Protein AF-M0AQA2-F1 (afdb_monomer_lite)

pLDDT: mean 83.91, std 12.78, range [37.59, 98.5]

Secondary structure (DSSP, 8-state):
-EEEES-GGGTS-TTTS-HHHHHHHHHHHHHHHHHHHHHS-S---SEEEEESS--HHHHHHHHHTT--SSB-----HHHHHHHH--TTEEEEEEEEEETTEEEEEEEEEEETTTEEEEEEEES-SS--TTHHHHHHHHHHHTTT-SEEEE-TTTS-HHHHHHTT-EETTSTTGGGTPPPPPP----SS-TTS--SS-HHHHH-GGGB---------

Structure (mmCIF, N/CA/C/O backbone):
data_AF-M0AQA2-F1
#
_entry.id   AF-M0AQA2-F1
#
loop_
_atom_site.group_PDB
_atom_site.id
_atom_site.type_symbol
_atom_site.label_atom_id
_atom_site.label_alt_id
_atom_site.label_comp_id
_atom_site.label_asym_id
_atom_site.label_entity_id
_atom_site.label_seq_id
_atom_site.pdbx_PDB_ins_code
_atom_site.Cartn_x
_atom_site.Cartn_y
_atom_site.Cartn_z
_atom_site.occupancy
_atom_site.B_iso_or_equiv
_atom_site.auth_seq_id
_atom_site.auth_comp_id
_atom_site.auth_asym_id
_atom_site.auth_atom_id
_a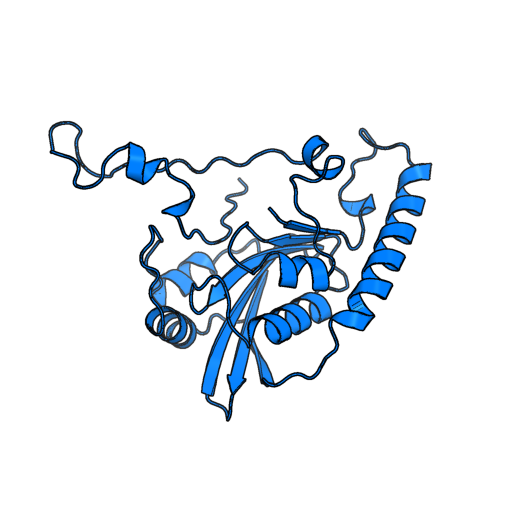tom_site.pdbx_PDB_model_num
ATOM 1 N N . MET A 1 1 ? -0.729 11.934 -2.660 1.00 86.69 1 MET A N 1
ATOM 2 C CA . MET A 1 1 ? -0.921 10.941 -1.587 1.00 86.69 1 MET A CA 1
ATOM 3 C C . MET A 1 1 ? -2.403 10.842 -1.290 1.00 86.69 1 MET A C 1
ATOM 5 O O . MET A 1 1 ? -3.113 11.821 -1.505 1.00 86.69 1 MET A O 1
ATOM 9 N N . TYR A 1 2 ? -2.850 9.714 -0.752 1.00 91.19 2 TYR A N 1
ATOM 10 C CA . TYR A 1 2 ? -4.188 9.558 -0.187 1.00 91.19 2 TYR A CA 1
ATOM 11 C C . TYR A 1 2 ? -4.088 9.159 1.286 1.00 91.19 2 TYR A C 1
ATOM 13 O O . TYR A 1 2 ? -3.182 8.419 1.671 1.00 91.19 2 TYR A O 1
ATOM 21 N N . TYR A 1 3 ? -5.036 9.635 2.092 1.00 90.88 3 TYR A N 1
ATOM 22 C CA . TYR A 1 3 ? -5.080 9.404 3.533 1.00 90.88 3 TYR A CA 1
ATOM 23 C C . TYR A 1 3 ? -6.458 8.922 3.969 1.00 90.88 3 TYR A C 1
ATOM 25 O O . TYR A 1 3 ? -7.466 9.564 3.678 1.00 90.88 3 TYR A O 1
ATOM 33 N N . ARG A 1 4 ? -6.508 7.837 4.736 1.00 92.44 4 ARG A N 1
ATOM 34 C CA . ARG A 1 4 ? -7.689 7.423 5.494 1.00 92.44 4 ARG A CA 1
ATOM 35 C C . ARG A 1 4 ? -7.493 7.828 6.949 1.00 92.44 4 ARG A C 1
ATOM 37 O O . ARG A 1 4 ? -6.770 7.170 7.695 1.00 92.44 4 ARG A O 1
ATOM 44 N N . LEU A 1 5 ? -8.123 8.932 7.342 1.00 89.12 5 LEU A N 1
ATOM 45 C CA . LEU A 1 5 ? -8.029 9.477 8.698 1.00 89.12 5 LEU A CA 1
ATOM 46 C C . LEU A 1 5 ? -9.019 8.766 9.617 1.00 89.12 5 LEU A C 1
ATOM 48 O O . LEU A 1 5 ? -10.223 9.005 9.551 1.00 89.12 5 LEU A O 1
ATOM 52 N N . GLN A 1 6 ? -8.512 7.902 10.486 1.00 87.38 6 GLN A N 1
ATOM 53 C CA . GLN A 1 6 ? -9.333 7.152 11.436 1.00 87.38 6 GLN A CA 1
ATOM 54 C C . GLN A 1 6 ? -9.446 7.882 12.777 1.00 87.38 6 GLN A C 1
ATOM 56 O O . GLN A 1 6 ? -10.497 7.839 13.423 1.00 87.38 6 GLN A O 1
ATOM 61 N N . ARG A 1 7 ? -8.380 8.587 13.179 1.00 83.12 7 ARG A N 1
ATOM 62 C CA . ARG A 1 7 ? -8.313 9.407 14.396 1.00 83.12 7 ARG A CA 1
ATOM 63 C C . ARG A 1 7 ? -7.576 10.719 14.100 1.00 83.12 7 ARG A C 1
ATOM 65 O O . ARG A 1 7 ? -6.401 10.850 14.425 1.00 83.12 7 ARG A O 1
ATOM 72 N N . PRO A 1 8 ? -8.251 11.705 13.479 1.00 75.75 8 PRO A N 1
ATOM 73 C CA . PRO A 1 8 ? -7.614 12.956 13.057 1.00 75.75 8 PRO A CA 1
ATOM 74 C C . PRO A 1 8 ? -6.877 13.698 14.183 1.00 75.75 8 PRO A C 1
ATOM 76 O O . PRO A 1 8 ? -5.841 14.305 13.937 1.00 75.75 8 PRO A O 1
ATOM 79 N N . HIS A 1 9 ? -7.381 13.617 15.418 1.00 72.56 9 HIS A N 1
ATOM 80 C CA . HIS A 1 9 ? -6.782 14.250 16.598 1.00 72.56 9 HIS A CA 1
ATOM 81 C C . HIS A 1 9 ? -5.401 13.687 16.976 1.00 72.56 9 HIS A C 1
ATOM 83 O O . HIS A 1 9 ? -4.625 14.380 17.614 1.00 72.56 9 HIS A O 1
ATOM 89 N N . GLU A 1 10 ? -5.064 12.454 16.577 1.00 72.94 10 GLU A N 1
ATOM 90 C CA . GLU A 1 10 ? -3.727 11.889 16.816 1.00 72.94 10 GLU A CA 1
ATOM 91 C C . GLU A 1 10 ? -2.678 12.431 15.824 1.00 72.94 10 GLU A C 1
ATOM 93 O O . GLU A 1 10 ? -1.484 12.249 16.040 1.00 72.94 10 GLU A O 1
ATOM 98 N N . MET A 1 11 ? -3.108 13.095 14.741 1.00 65.31 11 MET A N 1
ATOM 99 C CA . MET A 1 11 ? -2.225 13.666 13.712 1.00 65.31 11 MET A CA 1
ATOM 100 C C . MET A 1 11 ? -2.177 15.193 13.706 1.00 65.31 11 MET A C 1
ATOM 102 O O . MET A 1 11 ? -1.185 15.783 13.281 1.00 65.31 11 MET A O 1
ATOM 106 N N . LEU A 1 12 ? -3.271 15.843 14.097 1.00 63.53 12 LEU A N 1
ATOM 107 C CA . LEU A 1 12 ? -3.365 17.295 14.141 1.00 63.53 12 LEU A CA 1
ATOM 108 C C . LEU A 1 12 ? -2.761 17.757 15.464 1.00 63.53 12 LEU A C 1
ATOM 110 O O . LEU A 1 12 ? -3.386 17.628 16.509 1.00 63.53 12 LEU A O 1
ATOM 114 N N . THR A 1 13 ? -1.531 18.268 15.431 1.00 54.03 13 THR A N 1
ATOM 115 C CA . THR A 1 13 ? -0.941 18.899 16.611 1.00 54.03 13 THR A CA 1
ATOM 116 C C . THR A 1 13 ? -1.752 20.140 16.996 1.00 54.03 13 THR A C 1
ATOM 118 O O . THR A 1 13 ? -2.180 20.925 16.142 1.00 54.03 13 THR A O 1
ATOM 121 N N . THR A 1 14 ? -1.945 20.324 18.302 1.00 48.75 14 THR A N 1
ATOM 122 C CA . THR A 1 14 ? -2.739 21.386 18.950 1.00 48.75 14 THR A CA 1
ATOM 123 C C . THR A 1 14 ? -2.345 22.813 18.550 1.00 48.75 14 THR A C 1
ATOM 125 O O . THR A 1 14 ? -3.126 23.743 18.732 1.00 48.75 14 THR A O 1
ATOM 128 N N . GLU A 1 15 ? -1.164 23.012 17.959 1.00 51.94 15 GLU A N 1
ATOM 129 C CA . GLU A 1 15 ? -0.718 24.312 17.443 1.00 51.94 15 GLU A CA 1
ATOM 130 C C . GLU A 1 15 ? -1.463 24.764 16.175 1.00 51.94 15 GLU A C 1
ATOM 132 O O . GLU A 1 15 ? -1.470 25.953 15.859 1.00 51.94 15 GLU A O 1
ATOM 137 N N . ARG A 1 16 ? -2.092 23.842 15.431 1.00 53.75 16 ARG A N 1
ATOM 138 C CA . ARG A 1 16 ? -2.731 24.146 14.135 1.00 53.75 16 ARG A CA 1
ATOM 139 C C . ARG A 1 16 ? -4.256 24.079 14.152 1.00 53.75 16 ARG A C 1
ATOM 141 O O . ARG A 1 16 ? -4.882 24.584 13.221 1.00 53.75 16 ARG A O 1
ATOM 148 N N . VAL A 1 17 ? -4.864 23.484 15.181 1.00 55.28 17 VAL A N 1
ATOM 149 C CA . VAL A 1 17 ? -6.323 23.335 15.294 1.00 55.28 17 VAL A CA 1
ATOM 150 C C . VAL A 1 17 ? -6.762 23.549 16.752 1.00 55.28 17 VAL A C 1
ATOM 152 O O . VAL A 1 17 ? -6.240 22.883 17.637 1.00 55.28 17 VAL A O 1
ATOM 155 N N . PRO A 1 18 ? -7.727 24.446 17.037 1.00 55.84 18 PRO A N 1
ATOM 156 C CA . PRO A 1 18 ? -8.281 24.608 18.381 1.00 55.84 18 PRO A CA 1
ATOM 157 C C . PRO A 1 18 ? -8.907 23.305 18.911 1.00 55.84 18 PRO A C 1
ATOM 159 O O . PRO A 1 18 ? -9.757 22.722 18.239 1.00 55.84 18 PRO A O 1
ATOM 162 N N . ALA A 1 19 ? -8.584 22.907 20.146 1.00 57.62 19 ALA A N 1
ATOM 163 C CA . ALA A 1 19 ? -9.056 21.677 20.806 1.00 57.62 19 ALA A CA 1
ATOM 164 C C . ALA A 1 19 ? -10.558 21.309 20.627 1.00 57.62 19 ALA A C 1
ATOM 166 O O . ALA A 1 19 ? -10.857 20.135 20.396 1.00 57.62 19 ALA A O 1
ATOM 167 N N . PRO A 1 20 ? -11.541 22.239 20.667 1.00 60.38 20 PRO A N 1
ATOM 168 C CA . PRO A 1 20 ? -12.947 21.872 20.440 1.00 60.38 20 PRO A CA 1
ATOM 169 C C . PRO A 1 20 ? -13.264 21.383 19.010 1.00 60.38 20 PRO A C 1
ATOM 171 O O . PRO A 1 20 ? -14.255 20.677 18.799 1.00 60.38 20 PRO A O 1
ATOM 174 N N . LEU A 1 21 ? -12.425 21.698 18.016 1.00 63.16 21 LEU A N 1
ATOM 175 C CA . LEU A 1 21 ? -12.566 21.182 16.649 1.00 63.16 21 LEU A CA 1
ATOM 176 C C . LEU A 1 21 ? -12.075 19.728 16.518 1.00 63.16 21 LEU A C 1
ATOM 178 O O . LEU A 1 21 ? -12.575 18.999 15.662 1.00 63.16 21 LEU A O 1
ATOM 182 N N . GLU A 1 22 ? -11.176 19.258 17.385 1.00 63.50 22 GLU A N 1
ATOM 183 C CA . GLU A 1 22 ? -10.570 17.917 17.300 1.00 63.50 22 GLU A CA 1
ATOM 184 C C . GLU A 1 22 ? -11.578 16.776 17.523 1.00 63.50 22 GLU A C 1
ATOM 186 O O . GLU A 1 22 ? -11.610 15.783 16.781 1.00 63.50 22 GLU A O 1
ATOM 191 N N . GLN A 1 23 ? -12.447 16.924 18.528 1.00 66.62 23 GLN A N 1
ATOM 192 C CA . GLN A 1 23 ? -13.494 15.939 18.818 1.00 66.62 23 GLN A CA 1
ATOM 193 C C . GLN A 1 23 ? -14.528 15.888 17.688 1.00 66.62 23 GLN A C 1
ATOM 195 O O . GLN A 1 23 ? -14.906 14.804 17.235 1.00 66.62 23 GLN A O 1
ATOM 200 N N . SER A 1 24 ? -14.910 17.055 17.167 1.00 70.56 24 SER A N 1
ATOM 201 C CA . SER A 1 24 ? -15.847 17.184 16.048 1.00 70.56 24 SER A CA 1
ATOM 202 C C . SER A 1 24 ? -15.305 16.525 14.772 1.00 70.56 24 SER A C 1
ATOM 204 O O . SER A 1 24 ? -16.033 15.798 14.095 1.00 70.56 24 SER A O 1
ATOM 206 N N . LEU A 1 25 ? -14.008 16.687 14.482 1.00 74.56 25 LEU A N 1
ATOM 207 C CA . LEU A 1 25 ? -13.337 16.032 13.353 1.00 74.56 25 LEU A CA 1
ATOM 208 C C . LEU A 1 25 ? -13.310 14.509 13.494 1.00 74.56 25 LEU A C 1
ATOM 210 O O . LEU A 1 25 ? -13.497 13.795 12.512 1.00 74.56 25 LEU A O 1
ATOM 214 N N . THR A 1 26 ? -13.122 13.998 14.710 1.00 72.62 26 THR A N 1
ATOM 215 C CA . THR A 1 26 ? -13.118 12.550 14.963 1.00 72.62 26 THR A CA 1
ATOM 216 C C . THR A 1 26 ? -14.501 11.937 14.751 1.00 72.62 26 THR A C 1
ATOM 218 O O . THR A 1 26 ? -14.617 10.869 14.148 1.00 72.62 26 THR A O 1
ATOM 221 N N . VAL A 1 27 ? -15.563 12.614 15.196 1.00 78.88 27 VAL A N 1
ATOM 222 C CA . VAL A 1 27 ? -16.947 12.178 14.951 1.00 78.88 27 VAL A CA 1
ATOM 223 C C . VAL A 1 27 ? -17.276 12.227 13.459 1.00 78.88 27 VAL A C 1
ATOM 225 O O . VAL A 1 27 ? -17.788 11.245 12.923 1.00 78.88 27 VAL A O 1
ATOM 228 N N . ALA A 1 28 ? -16.926 13.320 12.775 1.00 80.94 28 ALA A N 1
ATOM 229 C CA . ALA A 1 28 ? -17.144 13.466 11.338 1.00 80.94 28 ALA A CA 1
ATOM 230 C C . ALA A 1 28 ? -16.393 12.396 10.532 1.00 80.94 28 ALA A C 1
ATOM 232 O O . ALA A 1 28 ? -16.979 11.772 9.648 1.00 80.94 28 ALA A O 1
ATOM 233 N N . ALA A 1 29 ? -15.133 12.120 10.883 1.00 81.69 29 ALA A N 1
ATOM 234 C CA . ALA A 1 29 ? -14.350 11.050 10.279 1.00 81.69 29 ALA A CA 1
ATOM 235 C C . ALA A 1 29 ? -15.029 9.691 10.487 1.00 81.69 29 ALA A C 1
ATOM 237 O O . ALA A 1 29 ? -15.289 8.984 9.520 1.00 81.69 29 ALA A O 1
ATOM 238 N N . ARG A 1 30 ? -15.419 9.337 11.717 1.00 82.06 30 ARG A N 1
ATOM 239 C CA . ARG A 1 30 ? -16.122 8.068 11.984 1.00 82.06 30 ARG A CA 1
ATOM 240 C C . ARG A 1 30 ? -17.440 7.949 11.221 1.00 82.06 30 ARG A C 1
ATOM 242 O O . ARG A 1 30 ? -17.726 6.877 10.697 1.00 82.06 30 ARG A O 1
ATOM 249 N N . ALA A 1 31 ? -18.224 9.023 11.143 1.00 82.25 31 ALA A N 1
ATOM 250 C CA . ALA A 1 31 ? -19.471 9.047 10.382 1.00 82.25 31 ALA A CA 1
ATOM 251 C C . ALA A 1 31 ? -19.218 8.855 8.878 1.00 82.25 31 ALA A C 1
ATOM 253 O O . ALA A 1 31 ? -19.867 8.036 8.235 1.00 82.25 31 ALA A O 1
ATOM 254 N N . TYR A 1 32 ? -18.224 9.547 8.324 1.00 84.81 32 TYR A N 1
ATOM 255 C CA . TYR A 1 32 ? -17.824 9.383 6.930 1.00 84.81 32 TYR A CA 1
ATOM 256 C C . TYR A 1 32 ? -17.350 7.952 6.637 1.00 84.81 32 TYR A C 1
ATOM 258 O O . TYR A 1 32 ? -17.815 7.323 5.686 1.00 84.81 32 TYR A O 1
ATOM 266 N N . LEU A 1 33 ? -16.476 7.399 7.483 1.00 84.94 33 LEU A N 1
ATOM 267 C CA . LEU A 1 33 ? -15.949 6.048 7.306 1.00 84.94 33 LEU A CA 1
ATOM 268 C C . LEU A 1 33 ? -17.016 4.970 7.526 1.00 84.94 33 LEU A C 1
ATOM 270 O O . LEU A 1 33 ? -16.929 3.925 6.889 1.00 84.94 33 LEU A O 1
ATOM 274 N N . SER A 1 34 ? -18.017 5.200 8.384 1.00 81.19 34 SER A N 1
ATOM 275 C CA . SER A 1 34 ? -19.122 4.255 8.581 1.00 81.19 34 SER A CA 1
ATOM 276 C C . SER A 1 34 ? -20.057 4.218 7.374 1.00 81.19 34 SER A C 1
ATOM 278 O O . SER A 1 34 ? -20.461 3.135 6.957 1.00 81.19 34 SER A O 1
ATOM 280 N N . VAL A 1 35 ? -20.338 5.372 6.759 1.00 82.62 35 VAL A N 1
ATOM 281 C CA . VAL A 1 35 ? -21.076 5.447 5.492 1.00 82.62 35 VAL A CA 1
ATOM 282 C C . VAL A 1 35 ? -20.291 4.740 4.391 1.00 82.62 35 VAL A C 1
ATOM 284 O O . VAL A 1 35 ? -20.838 3.866 3.727 1.00 82.62 35 VAL A O 1
ATOM 287 N N . ARG A 1 36 ? -18.998 5.046 4.236 1.00 84.31 36 ARG A N 1
ATOM 288 C CA . ARG A 1 36 ? -18.134 4.415 3.223 1.00 84.31 36 ARG A CA 1
ATOM 289 C C . ARG A 1 36 ? -17.974 2.908 3.432 1.00 84.31 36 ARG A C 1
ATOM 291 O O . ARG A 1 36 ? -18.048 2.155 2.469 1.00 84.31 36 ARG A O 1
ATOM 298 N N . GLY A 1 37 ? -17.860 2.460 4.683 1.00 74.31 37 GLY A N 1
ATOM 299 C CA . GLY A 1 37 ? -17.744 1.044 5.042 1.00 74.31 37 GLY A CA 1
ATOM 300 C C . GLY A 1 37 ? -18.942 0.189 4.617 1.00 74.31 37 GLY A C 1
ATOM 301 O O . GLY A 1 37 ? -18.789 -1.006 4.388 1.00 74.31 37 GLY A O 1
ATOM 302 N N . ARG A 1 38 ? -20.127 0.791 4.446 1.00 70.44 38 ARG A N 1
ATOM 303 C CA . ARG A 1 38 ? -21.306 0.090 3.906 1.00 70.44 38 ARG A CA 1
ATOM 304 C C . ARG A 1 38 ? -21.179 -0.218 2.413 1.00 70.44 38 ARG A C 1
ATOM 306 O O . ARG A 1 38 ? -21.772 -1.183 1.955 1.00 70.44 38 ARG A O 1
ATOM 313 N N . PHE A 1 39 ? -20.395 0.565 1.673 1.00 65.69 39 PHE A N 1
ATOM 314 C CA . PHE A 1 39 ? -20.175 0.388 0.234 1.00 65.69 39 PHE A CA 1
ATOM 315 C C . PHE A 1 39 ? -18.934 -0.458 -0.084 1.00 65.69 39 PHE A C 1
ATOM 317 O O . PHE A 1 39 ? -18.764 -0.909 -1.214 1.00 65.69 39 PHE A O 1
ATOM 324 N N . SER A 1 40 ? -18.050 -0.695 0.888 1.00 66.44 40 SER A N 1
ATOM 325 C CA . SER A 1 40 ? -16.847 -1.520 0.704 1.00 66.44 40 SER A CA 1
ATOM 326 C C . SER A 1 40 ? -17.081 -3.025 0.899 1.00 66.44 40 SER A C 1
ATOM 328 O O . SER A 1 40 ? -16.144 -3.790 0.733 1.00 66.44 40 SER A O 1
ATOM 330 N N . SER A 1 41 ? -18.296 -3.450 1.268 1.00 55.50 41 SER A N 1
ATOM 331 C CA . SER A 1 41 ? -18.606 -4.820 1.722 1.00 55.50 41 SER A CA 1
ATOM 332 C C . SER A 1 41 ? -19.170 -5.767 0.643 1.00 55.50 41 SER A C 1
ATOM 334 O O . SER A 1 41 ? -19.696 -6.825 0.986 1.00 55.50 41 SER A O 1
ATOM 336 N N . GLU A 1 42 ? -19.118 -5.415 -0.642 1.00 56.78 42 GLU A N 1
ATOM 337 C CA . GLU A 1 42 ? -19.596 -6.310 -1.710 1.00 56.78 42 GLU A CA 1
ATOM 338 C C . GLU A 1 42 ? -18.585 -7.439 -1.974 1.00 56.78 42 GLU A C 1
ATOM 340 O O . GLU A 1 42 ? -17.510 -7.175 -2.502 1.00 56.78 42 GLU A O 1
ATOM 345 N N . SER A 1 43 ? -18.974 -8.648 -1.534 1.00 53.22 43 SER A N 1
ATOM 346 C CA . SER A 1 43 ? -18.470 -10.015 -1.799 1.00 53.22 43 SER A CA 1
ATOM 347 C C . SER A 1 43 ? -16.982 -10.194 -2.129 1.00 53.22 43 SER A C 1
ATOM 349 O O . SER A 1 43 ? -16.554 -9.865 -3.235 1.00 53.22 43 SER A O 1
ATOM 351 N N . SER A 1 44 ? -16.239 -10.841 -1.218 1.00 63.56 44 SER A N 1
ATOM 352 C CA . SER A 1 44 ? -14.856 -11.248 -1.473 1.00 63.56 44 SER A CA 1
ATOM 353 C C . SER A 1 44 ? -14.805 -12.431 -2.432 1.00 63.56 44 SER A C 1
ATOM 355 O O . SER A 1 44 ? -15.272 -13.525 -2.105 1.00 63.56 44 SER A O 1
ATOM 357 N N . ASN A 1 45 ? -14.216 -12.213 -3.604 1.00 85.06 45 ASN A N 1
ATOM 358 C CA . ASN A 1 45 ? -13.974 -13.270 -4.589 1.00 85.06 45 ASN A CA 1
ATOM 359 C C . ASN A 1 45 ? -12.630 -13.978 -4.352 1.00 85.06 45 ASN A C 1
ATOM 361 O O . ASN A 1 45 ? -12.307 -14.925 -5.066 1.00 85.06 45 ASN A O 1
ATOM 365 N N . PHE A 1 46 ? -11.850 -13.506 -3.376 1.00 93.69 46 PHE A N 1
ATOM 366 C CA . PHE A 1 46 ? -10.515 -13.999 -3.068 1.00 93.69 46 PHE A CA 1
ATOM 367 C C . PHE A 1 46 ? -10.374 -14.308 -1.580 1.00 93.69 46 PHE A C 1
ATOM 369 O O . PHE A 1 46 ? -10.862 -13.554 -0.735 1.00 93.69 46 PHE A O 1
ATOM 376 N N . ASP A 1 47 ? -9.660 -15.388 -1.267 1.00 94.94 47 ASP A N 1
ATOM 377 C CA . ASP A 1 47 ? -9.189 -15.633 0.096 1.00 94.94 47 ASP A CA 1
ATOM 378 C C . ASP A 1 47 ? -7.933 -14.798 0.362 1.00 94.94 47 ASP A C 1
ATOM 380 O O . ASP A 1 47 ? -7.070 -14.680 -0.507 1.00 94.94 47 ASP A O 1
ATOM 384 N N . VAL A 1 48 ? -7.818 -14.197 1.546 1.00 96.81 48 VAL A N 1
ATOM 385 C CA . VAL A 1 48 ? -6.690 -13.316 1.878 1.00 96.81 48 VAL A CA 1
ATOM 386 C C . VAL A 1 48 ? -5.892 -13.890 3.039 1.00 96.81 48 VAL A C 1
ATOM 388 O O . VAL A 1 48 ? -6.328 -13.875 4.189 1.00 96.81 48 VAL A O 1
ATOM 391 N N . THR A 1 49 ? -4.666 -14.315 2.747 1.00 97.88 49 THR A N 1
ATOM 392 C CA . THR A 1 49 ? -3.706 -14.803 3.740 1.00 97.88 49 THR A CA 1
ATOM 393 C C . THR A 1 49 ? -2.795 -13.675 4.209 1.00 97.88 49 THR A C 1
ATOM 395 O O . THR A 1 49 ? -2.427 -12.789 3.435 1.00 97.88 49 THR A O 1
ATOM 398 N N . ARG A 1 50 ? -2.395 -13.716 5.484 1.00 97.62 50 ARG A N 1
ATOM 399 C CA . ARG A 1 50 ? -1.433 -12.775 6.066 1.00 97.62 50 ARG A CA 1
ATOM 400 C C . ARG A 1 50 ? -0.105 -13.420 6.368 1.00 97.62 50 ARG A C 1
ATOM 402 O O . ARG A 1 50 ? -0.047 -14.499 6.948 1.00 97.62 50 ARG A O 1
ATOM 409 N N . TYR A 1 51 ? 0.940 -12.660 6.087 1.00 96.81 51 TYR A N 1
ATOM 410 C CA . TYR A 1 51 ? 2.307 -12.991 6.422 1.00 96.81 51 TYR A CA 1
ATOM 411 C C . TYR A 1 51 ? 2.911 -11.858 7.251 1.00 96.81 51 TYR A C 1
ATOM 413 O O . TYR A 1 51 ? 2.874 -10.688 6.860 1.00 96.81 51 TYR A O 1
ATOM 421 N N . SER A 1 52 ? 3.454 -12.220 8.412 1.00 91.56 52 SER A N 1
ATOM 422 C CA . SER A 1 52 ? 4.297 -11.349 9.239 1.00 91.56 52 SER A CA 1
ATOM 423 C C . SER A 1 52 ? 5.778 -11.456 8.858 1.00 91.56 52 SER A C 1
ATOM 425 O O . SER A 1 52 ? 6.536 -10.518 9.075 1.00 91.56 52 SER A O 1
ATOM 427 N N . SER A 1 53 ? 6.186 -12.577 8.259 1.00 91.94 53 SER A N 1
ATOM 428 C CA . SER A 1 53 ? 7.501 -12.777 7.645 1.00 91.94 53 SER A CA 1
ATOM 429 C C . SER A 1 53 ? 7.422 -12.602 6.131 1.00 91.94 53 SER A C 1
ATOM 431 O O . SER A 1 53 ? 6.438 -13.004 5.520 1.00 91.94 53 SER A O 1
ATOM 433 N N . VAL A 1 54 ? 8.472 -12.071 5.510 1.00 93.12 54 VAL A N 1
ATOM 434 C CA . VAL A 1 54 ? 8.513 -11.814 4.063 1.00 93.12 54 VAL A CA 1
ATOM 435 C C . VAL A 1 54 ? 8.509 -13.123 3.256 1.00 93.12 54 VAL A C 1
ATOM 437 O O . VAL A 1 54 ? 9.485 -13.870 3.348 1.00 93.12 54 VAL A O 1
ATOM 440 N N . PRO A 1 55 ? 7.476 -13.409 2.434 1.00 96.50 55 PRO A N 1
ATOM 441 C CA . PRO A 1 55 ? 7.488 -14.528 1.501 1.00 96.50 55 PRO A CA 1
ATOM 442 C C . PRO A 1 55 ? 8.130 -14.073 0.176 1.00 96.50 55 PRO A C 1
ATOM 444 O O . PRO A 1 55 ? 7.429 -13.821 -0.802 1.00 96.50 55 PRO A O 1
ATOM 447 N N . GLY A 1 56 ? 9.459 -13.901 0.170 1.00 96.50 56 GLY A N 1
ATOM 448 C CA . GLY A 1 56 ? 10.216 -13.253 -0.915 1.00 96.50 56 GLY A CA 1
ATOM 449 C C . GLY A 1 56 ? 9.924 -13.814 -2.309 1.00 96.50 56 GLY A C 1
ATOM 450 O O . GLY A 1 56 ? 9.489 -13.061 -3.177 1.00 96.50 56 GLY A O 1
ATOM 451 N N . ASP A 1 57 ? 10.069 -15.129 -2.487 1.00 97.62 57 ASP A N 1
ATOM 452 C CA . ASP A 1 57 ? 9.851 -15.809 -3.777 1.00 97.62 57 ASP A CA 1
ATOM 453 C C . ASP A 1 57 ? 8.411 -15.640 -4.297 1.00 97.62 57 ASP A C 1
ATOM 455 O O . ASP A 1 57 ? 8.174 -15.489 -5.495 1.00 97.62 57 ASP A O 1
ATOM 459 N N . LEU A 1 58 ? 7.426 -15.619 -3.390 1.00 98.06 58 LEU A N 1
ATOM 460 C CA . LEU A 1 58 ? 6.026 -15.389 -3.747 1.00 98.06 58 LEU A CA 1
ATOM 461 C C . LEU A 1 58 ? 5.845 -13.964 -4.272 1.00 98.06 58 LEU A C 1
ATOM 463 O O . LEU A 1 58 ? 5.233 -13.769 -5.322 1.00 98.06 58 LEU A O 1
ATOM 467 N N . LEU A 1 59 ? 6.373 -12.964 -3.564 1.00 97.69 59 LEU A N 1
ATOM 468 C CA . LEU A 1 59 ? 6.266 -11.568 -3.988 1.00 97.69 59 LEU A CA 1
ATOM 469 C C . LEU A 1 59 ? 6.977 -11.328 -5.324 1.00 97.69 59 LEU A C 1
ATOM 471 O O . LEU A 1 59 ? 6.418 -10.664 -6.194 1.00 97.69 59 LEU A O 1
ATOM 475 N N . GLU A 1 60 ? 8.155 -11.918 -5.518 1.00 97.81 60 GLU A N 1
ATOM 476 C CA . GLU A 1 60 ? 8.858 -11.891 -6.801 1.00 97.81 60 GLU A CA 1
ATOM 477 C C . GLU A 1 60 ? 7.997 -12.488 -7.920 1.00 97.81 60 GLU A C 1
ATOM 479 O O . GLU A 1 60 ? 7.779 -11.825 -8.930 1.00 97.81 60 GLU A O 1
ATOM 484 N N . SER A 1 61 ? 7.387 -13.659 -7.712 1.00 97.81 61 SER A N 1
ATOM 485 C CA . SER A 1 61 ? 6.513 -14.270 -8.726 1.00 97.81 61 SER A CA 1
ATOM 486 C C . SER A 1 61 ? 5.308 -13.389 -9.101 1.00 97.81 61 SER A C 1
ATOM 488 O O . SER A 1 61 ? 4.943 -13.276 -10.275 1.00 97.81 61 SER A O 1
ATOM 490 N N . LEU A 1 62 ? 4.708 -12.694 -8.123 1.00 97.81 62 LEU A N 1
ATOM 491 C CA . LEU A 1 62 ? 3.620 -11.746 -8.371 1.00 97.81 62 LEU A CA 1
ATOM 492 C C . LEU A 1 62 ? 4.108 -10.511 -9.132 1.00 97.81 62 LEU A C 1
ATOM 494 O O . LEU A 1 62 ? 3.392 -9.999 -9.993 1.00 97.81 62 LEU A O 1
ATOM 498 N N . TYR A 1 63 ? 5.314 -10.029 -8.840 1.00 96.44 63 TYR A N 1
ATOM 499 C CA . TYR A 1 63 ? 5.943 -8.957 -9.602 1.00 96.44 63 TYR A CA 1
ATOM 500 C C . TYR A 1 63 ? 6.218 -9.378 -11.053 1.00 96.44 63 TYR A C 1
ATOM 502 O O . TYR A 1 63 ? 5.834 -8.659 -11.977 1.00 96.44 63 TYR A O 1
ATOM 510 N N . GLU A 1 64 ? 6.813 -10.551 -11.261 1.00 96.62 64 GLU A N 1
ATOM 511 C CA . GLU A 1 64 ? 7.149 -11.080 -12.586 1.00 96.62 64 GLU A CA 1
ATOM 512 C C . GLU A 1 64 ? 5.912 -11.315 -13.457 1.00 96.62 64 GLU A C 1
ATOM 514 O O . GLU A 1 64 ? 5.966 -11.123 -14.673 1.00 96.62 64 GLU A O 1
ATOM 519 N N . SER A 1 65 ? 4.768 -11.641 -12.841 1.00 95.81 65 SER A N 1
ATOM 520 C CA . SER A 1 65 ? 3.494 -11.785 -13.556 1.00 95.81 65 SER A CA 1
ATOM 521 C C . SER A 1 65 ? 3.073 -10.510 -14.306 1.00 95.81 65 SER A C 1
ATOM 523 O O . SER A 1 65 ? 2.371 -10.589 -15.319 1.00 95.81 65 SER A O 1
ATOM 525 N N . HIS A 1 66 ? 3.518 -9.332 -13.846 1.00 94.19 66 HIS A N 1
ATOM 526 C CA . HIS A 1 66 ? 3.343 -8.075 -14.564 1.00 94.19 66 HIS A CA 1
ATOM 527 C C . HIS A 1 66 ? 4.404 -7.030 -14.187 1.00 94.19 66 HIS A C 1
ATOM 529 O O . HIS A 1 66 ? 4.168 -6.115 -13.387 1.00 94.19 66 HIS A O 1
ATOM 535 N N . VAL A 1 67 ? 5.560 -7.116 -14.843 1.00 93.56 67 VAL A N 1
ATOM 536 C CA . VAL A 1 67 ? 6.621 -6.111 -14.721 1.00 93.56 67 VAL A CA 1
ATOM 537 C C . VAL A 1 67 ? 6.180 -4.796 -15.390 1.00 93.56 67 VAL A C 1
ATOM 539 O O . VAL A 1 67 ? 5.840 -4.786 -16.578 1.00 93.56 67 VAL A O 1
ATOM 542 N N . PRO A 1 68 ? 6.175 -3.655 -14.676 1.00 91.00 68 PRO A N 1
ATOM 543 C CA . PRO A 1 68 ? 5.680 -2.401 -15.224 1.00 91.00 68 PRO A CA 1
ATOM 544 C C . PRO A 1 68 ? 6.639 -1.823 -16.275 1.00 91.00 68 PRO A C 1
ATOM 546 O O . PRO A 1 68 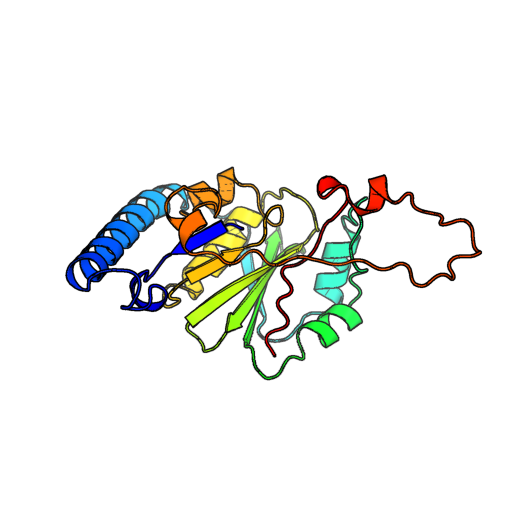? 7.845 -1.732 -16.063 1.00 91.00 68 PRO A O 1
ATOM 549 N N . GLN A 1 69 ? 6.091 -1.295 -17.374 1.00 89.75 69 GLN A N 1
ATOM 550 C CA . GLN A 1 69 ? 6.845 -0.577 -18.421 1.00 89.75 69 GLN A CA 1
ATOM 551 C C . GLN A 1 69 ? 7.222 0.868 -18.023 1.00 89.75 69 GLN A C 1
ATOM 553 O O . GLN A 1 69 ? 7.203 1.790 -18.836 1.00 89.75 69 GLN A O 1
ATOM 558 N N . ARG A 1 70 ? 7.501 1.098 -16.740 1.00 89.94 70 ARG A N 1
ATOM 559 C CA . ARG A 1 70 ? 7.806 2.405 -16.135 1.00 89.94 70 ARG A CA 1
ATOM 560 C C . ARG A 1 70 ? 9.084 2.288 -15.314 1.00 89.94 70 ARG A C 1
ATOM 562 O O . ARG A 1 70 ? 9.462 1.189 -14.936 1.00 89.94 70 ARG A O 1
ATOM 569 N N . PHE A 1 71 ? 9.735 3.396 -14.989 1.00 89.62 71 PHE A N 1
ATOM 570 C CA . PHE A 1 71 ? 10.840 3.408 -14.037 1.00 89.62 71 PHE A CA 1
ATOM 571 C C . PHE A 1 71 ? 10.370 2.924 -12.671 1.00 89.62 71 PHE A C 1
ATOM 573 O O . PHE A 1 71 ? 9.479 3.504 -12.049 1.00 89.62 71 PHE A O 1
ATOM 580 N N . HIS A 1 72 ? 10.993 1.850 -12.221 1.00 89.19 72 HIS A N 1
ATOM 581 C CA . HIS A 1 72 ? 10.790 1.220 -10.931 1.00 89.19 72 HIS A CA 1
ATOM 582 C C . HIS A 1 72 ? 12.107 0.552 -10.539 1.00 89.19 72 HIS A C 1
ATOM 584 O O . HIS A 1 72 ? 12.973 0.327 -11.386 1.00 89.19 72 HIS A O 1
ATOM 590 N N . ALA A 1 73 ? 12.272 0.250 -9.257 1.00 89.25 73 ALA A N 1
ATOM 591 C CA . ALA A 1 73 ? 13.344 -0.651 -8.859 1.00 89.25 73 ALA A CA 1
ATOM 592 C C . ALA A 1 73 ? 12.911 -2.093 -9.171 1.00 89.25 73 ALA A C 1
ATOM 594 O O . ALA A 1 73 ? 11.731 -2.415 -9.051 1.00 89.25 73 ALA A O 1
ATOM 595 N N . TYR A 1 74 ? 13.858 -2.935 -9.567 1.00 91.75 74 TYR A N 1
ATOM 596 C CA . TYR A 1 74 ? 13.611 -4.361 -9.773 1.00 91.75 74 TYR A CA 1
ATOM 597 C C . TYR A 1 74 ? 13.212 -5.025 -8.438 1.00 91.75 74 TYR A C 1
ATOM 599 O O . TYR A 1 74 ? 13.644 -4.562 -7.377 1.00 91.75 74 TYR A O 1
ATOM 607 N N . ARG A 1 75 ? 12.324 -6.026 -8.465 1.00 92.31 75 ARG A N 1
ATOM 608 C CA . ARG A 1 75 ? 11.673 -6.612 -7.273 1.00 92.31 75 ARG A CA 1
ATOM 609 C C . ARG A 1 75 ? 11.925 -8.119 -7.179 1.00 92.31 75 ARG A C 1
ATOM 611 O O . ARG A 1 75 ? 11.006 -8.922 -7.281 1.00 92.31 75 ARG A O 1
ATOM 618 N N . GLU A 1 76 ? 13.181 -8.482 -6.978 1.00 95.12 76 GLU A N 1
ATOM 619 C CA . GLU A 1 76 ? 13.561 -9.863 -6.662 1.00 95.12 76 GLU A CA 1
ATOM 620 C C . GLU A 1 76 ? 13.322 -10.193 -5.178 1.00 95.12 76 GLU A C 1
ATOM 622 O O . GLU A 1 76 ? 13.188 -9.290 -4.342 1.00 95.12 76 GLU A O 1
ATOM 627 N N . ALA A 1 77 ? 13.325 -11.474 -4.808 1.00 96.31 77 ALA A N 1
ATOM 628 C CA . ALA A 1 77 ? 13.149 -11.902 -3.421 1.00 96.31 77 ALA A CA 1
ATOM 629 C C . ALA A 1 77 ? 14.130 -11.201 -2.459 1.00 96.31 77 ALA A C 1
ATOM 631 O O . ALA A 1 77 ? 13.741 -10.765 -1.370 1.00 96.31 77 ALA A O 1
ATOM 632 N N . GLN A 1 78 ? 15.390 -11.011 -2.875 1.00 94.75 78 GLN A N 1
ATOM 633 C CA . GLN A 1 78 ? 16.402 -10.316 -2.074 1.00 94.75 78 GLN A CA 1
ATOM 634 C C . GLN A 1 78 ? 16.036 -8.851 -1.801 1.00 94.75 78 GLN A C 1
ATOM 636 O O . GLN A 1 78 ? 16.252 -8.372 -0.685 1.00 94.75 78 GLN A O 1
ATOM 641 N N . TYR A 1 79 ? 15.445 -8.153 -2.776 1.00 92.38 79 TYR A N 1
ATOM 642 C CA . TYR A 1 79 ? 14.953 -6.791 -2.577 1.00 92.38 79 TYR A CA 1
ATOM 643 C C . TYR A 1 79 ? 13.927 -6.751 -1.443 1.00 92.38 79 TYR A C 1
ATOM 645 O O . TYR A 1 79 ? 14.006 -5.885 -0.572 1.00 92.38 79 TYR A O 1
ATOM 653 N N . TYR A 1 80 ? 12.991 -7.702 -1.423 1.00 93.12 80 TYR A N 1
ATOM 654 C CA . TYR A 1 80 ? 11.955 -7.752 -0.397 1.00 93.12 80 TYR A CA 1
ATOM 655 C C . TYR A 1 80 ? 12.503 -8.073 0.984 1.00 93.12 80 TYR A C 1
ATOM 657 O O . TYR A 1 80 ? 12.115 -7.428 1.956 1.00 93.12 80 TYR A O 1
ATOM 665 N N . HIS A 1 81 ? 13.437 -9.017 1.078 1.00 92.25 81 HIS A N 1
ATOM 666 C CA . HIS A 1 81 ? 14.110 -9.289 2.343 1.00 92.25 81 HIS A CA 1
ATOM 667 C C . HIS A 1 81 ? 14.852 -8.058 2.858 1.00 92.25 81 HIS A C 1
ATOM 669 O O . HIS A 1 81 ? 14.691 -7.704 4.019 1.00 92.25 81 HIS A O 1
ATOM 675 N N . TRP A 1 82 ? 15.592 -7.362 1.996 1.00 90.12 82 TRP A N 1
ATOM 676 C CA . TRP A 1 82 ? 16.320 -6.158 2.383 1.00 90.12 82 TRP A CA 1
ATOM 677 C C . TRP A 1 82 ? 15.394 -5.005 2.794 1.00 90.12 82 TRP A C 1
ATOM 679 O O . TRP A 1 82 ? 15.602 -4.389 3.835 1.00 90.12 82 TRP A O 1
ATOM 689 N N . VAL A 1 83 ? 14.357 -4.703 2.006 1.00 86.94 83 VAL A N 1
ATOM 690 C CA . VAL A 1 83 ? 13.511 -3.521 2.248 1.00 86.94 83 VAL A CA 1
ATOM 691 C C . VAL A 1 83 ? 12.645 -3.665 3.505 1.00 86.94 83 VAL A C 1
ATOM 693 O O . VAL A 1 83 ? 12.246 -2.661 4.101 1.00 86.94 83 VAL A O 1
ATOM 696 N N . PHE A 1 84 ? 12.344 -4.905 3.900 1.00 85.00 84 PHE A N 1
ATOM 697 C CA . PHE A 1 84 ? 11.537 -5.228 5.075 1.00 85.00 84 PHE A CA 1
ATOM 698 C C . PHE A 1 84 ? 12.364 -5.702 6.277 1.00 85.00 84 PHE A C 1
ATOM 700 O O . PHE A 1 84 ? 11.800 -5.881 7.354 1.00 85.00 84 PHE A O 1
ATOM 707 N N . ASP A 1 85 ? 13.686 -5.828 6.144 1.00 86.50 85 ASP A N 1
ATOM 708 C CA . ASP A 1 85 ? 14.616 -5.956 7.272 1.00 86.50 85 ASP A CA 1
ATOM 709 C C . ASP A 1 85 ? 14.908 -4.574 7.881 1.00 86.50 85 ASP A C 1
ATOM 711 O O . ASP A 1 85 ? 16.031 -4.072 7.906 1.00 86.50 85 ASP A O 1
ATOM 715 N N . ALA A 1 86 ? 13.844 -3.890 8.307 1.00 80.00 86 ALA A N 1
ATOM 716 C CA . ALA A 1 86 ? 13.923 -2.545 8.847 1.00 80.00 86 ALA A CA 1
ATOM 717 C C . ALA A 1 86 ? 13.442 -2.526 10.309 1.00 80.00 86 ALA A C 1
ATOM 719 O O . ALA A 1 86 ? 12.235 -2.522 10.553 1.00 80.00 86 ALA A O 1
ATOM 720 N N . PRO A 1 87 ? 14.353 -2.438 11.296 1.00 75.19 87 PRO A N 1
ATOM 721 C CA . PRO A 1 87 ? 14.071 -2.788 12.694 1.00 75.19 87 PRO A CA 1
ATOM 722 C C . PRO A 1 87 ? 13.054 -1.883 13.401 1.00 75.19 87 PRO A C 1
ATOM 724 O O . PRO A 1 87 ? 12.496 -2.266 14.424 1.00 75.19 87 PRO A O 1
ATOM 727 N N . ASN A 1 88 ? 12.802 -0.684 12.873 1.00 81.12 88 ASN A N 1
ATOM 728 C CA . ASN A 1 88 ? 11.909 0.297 13.493 1.00 81.12 88 ASN A CA 1
ATOM 729 C C . ASN A 1 88 ? 10.446 0.162 13.047 1.00 81.12 88 ASN A C 1
ATOM 731 O O . ASN A 1 88 ? 9.622 1.013 13.387 1.00 81.12 88 ASN A O 1
ATOM 735 N N . TYR A 1 89 ? 10.121 -0.851 12.241 1.00 84.44 89 TYR A N 1
ATOM 736 C CA . TYR A 1 89 ? 8.809 -0.959 11.628 1.00 84.44 89 TYR A CA 1
ATOM 737 C C . TYR A 1 89 ? 8.303 -2.389 11.596 1.00 84.44 89 TYR A C 1
ATOM 739 O O . TYR A 1 89 ? 9.019 -3.313 11.225 1.00 84.44 89 TYR A O 1
ATOM 747 N N . ASP A 1 90 ? 7.015 -2.529 11.886 1.00 89.88 90 ASP A N 1
ATOM 748 C CA . ASP A 1 90 ? 6.310 -3.775 11.642 1.00 89.88 90 ASP A CA 1
ATOM 749 C C . ASP A 1 90 ? 5.832 -3.815 10.193 1.00 89.88 90 ASP A C 1
ATOM 751 O O . ASP A 1 90 ? 5.432 -2.799 9.610 1.00 89.88 90 ASP A O 1
ATOM 755 N N . HIS A 1 91 ? 5.827 -5.011 9.619 1.00 91.62 91 HIS A N 1
ATOM 756 C CA . HIS A 1 91 ? 5.352 -5.254 8.269 1.00 91.62 91 HIS A CA 1
ATOM 757 C C . HIS A 1 91 ? 4.214 -6.270 8.288 1.00 91.62 91 HIS A C 1
ATOM 759 O O . HIS A 1 91 ? 4.166 -7.185 9.109 1.00 91.62 91 HIS A O 1
ATOM 765 N N . THR A 1 92 ? 3.263 -6.106 7.376 1.00 95.69 92 THR A N 1
ATOM 766 C CA . THR A 1 92 ? 2.240 -7.124 7.132 1.00 95.69 92 THR A CA 1
ATOM 767 C C . THR A 1 92 ? 1.997 -7.217 5.645 1.00 95.69 92 THR A C 1
ATOM 769 O O . THR A 1 92 ? 1.813 -6.207 4.964 1.00 95.69 92 THR A O 1
ATOM 772 N N . ILE A 1 93 ? 2.022 -8.443 5.148 1.00 97.62 93 ILE A N 1
ATOM 773 C CA . ILE A 1 93 ? 1.872 -8.759 3.737 1.00 97.62 93 ILE A CA 1
ATOM 774 C C . ILE A 1 93 ? 0.572 -9.536 3.604 1.00 97.62 93 ILE A C 1
ATOM 776 O O . ILE A 1 93 ? 0.381 -10.567 4.247 1.00 97.62 93 ILE A O 1
ATOM 780 N N . TYR A 1 94 ? -0.336 -9.002 2.804 1.00 98.12 94 TYR A N 1
ATOM 781 C CA . TYR A 1 94 ? -1.635 -9.587 2.513 1.00 98.12 94 TYR A CA 1
ATOM 782 C C . TYR A 1 94 ? -1.541 -10.181 1.116 1.00 98.12 94 TYR A C 1
ATOM 784 O O . TYR A 1 94 ? -1.165 -9.462 0.193 1.00 98.12 94 TYR A O 1
ATOM 792 N N . VAL A 1 95 ? -1.861 -11.460 0.957 1.00 98.50 95 VAL A N 1
ATOM 793 C CA . VAL A 1 95 ? -1.829 -12.159 -0.334 1.00 98.50 95 VAL A CA 1
ATOM 794 C C . VAL A 1 95 ? -3.223 -12.675 -0.638 1.00 98.50 95 VAL A C 1
ATOM 796 O O . VAL A 1 95 ? -3.808 -13.388 0.174 1.00 98.50 95 VAL A O 1
ATOM 799 N N . ALA A 1 96 ? -3.747 -12.297 -1.798 1.00 97.88 96 ALA A N 1
ATOM 800 C CA . ALA A 1 96 ? -5.023 -12.766 -2.299 1.00 97.88 96 ALA A CA 1
ATOM 801 C C . ALA A 1 96 ? -4.824 -14.039 -3.118 1.00 97.88 96 ALA A C 1
ATOM 803 O O . ALA A 1 96 ? -3.961 -14.082 -4.000 1.00 97.88 96 ALA A O 1
ATOM 804 N N . HIS A 1 97 ? -5.664 -15.032 -2.855 1.00 97.31 97 HIS A N 1
ATOM 805 C CA . HIS A 1 97 ? -5.676 -16.320 -3.522 1.00 97.31 97 HIS A CA 1
ATOM 806 C C . HIS A 1 97 ? -6.984 -16.517 -4.283 1.00 97.31 97 HIS A C 1
ATOM 808 O O . HIS A 1 97 ? -8.070 -16.196 -3.793 1.00 97.31 97 HIS A O 1
ATOM 814 N N . ARG A 1 98 ? -6.865 -17.079 -5.484 1.00 95.25 98 ARG A N 1
ATOM 815 C CA . ARG A 1 98 ? -7.968 -17.645 -6.262 1.00 95.25 98 ARG A CA 1
ATOM 816 C C . ARG A 1 98 ? -7.668 -19.119 -6.449 1.00 95.25 98 ARG A C 1
ATOM 818 O O . ARG A 1 98 ? -6.633 -19.434 -7.026 1.00 95.25 98 ARG A O 1
ATOM 825 N N . ASP A 1 99 ? -8.552 -19.990 -5.971 1.00 93.12 99 ASP A N 1
ATOM 826 C CA . ASP A 1 99 ? -8.371 -21.445 -6.057 1.00 93.12 99 ASP A CA 1
ATOM 827 C C . ASP A 1 99 ? -6.967 -21.872 -5.569 1.00 93.12 99 ASP A C 1
ATOM 829 O O . ASP A 1 99 ? -6.207 -22.516 -6.290 1.00 93.12 99 ASP A O 1
ATOM 833 N N . ASP A 1 100 ? -6.588 -21.401 -4.372 1.00 92.56 100 ASP A N 1
ATOM 834 C CA . ASP A 1 100 ? -5.277 -21.595 -3.721 1.00 92.56 100 ASP A CA 1
ATOM 835 C C . ASP A 1 100 ? -4.052 -21.031 -4.471 1.00 92.56 100 ASP A C 1
ATOM 837 O O . ASP A 1 100 ? -2.918 -21.147 -4.003 1.00 92.56 100 ASP A O 1
ATOM 841 N N . CYS A 1 101 ? -4.250 -20.355 -5.605 1.00 95.69 101 CYS A N 1
ATOM 842 C CA . CYS A 1 101 ? -3.179 -19.719 -6.366 1.00 95.69 101 CYS A CA 1
ATOM 843 C C . CYS A 1 101 ? -3.035 -18.242 -5.960 1.00 95.69 101 CYS A C 1
ATOM 845 O O . CYS A 1 101 ? -4.019 -17.500 -6.061 1.00 95.69 101 CYS A O 1
ATOM 847 N N . PRO A 1 102 ? -1.847 -17.771 -5.532 1.00 97.69 102 PRO A N 1
ATOM 848 C CA . PRO A 1 102 ? -1.632 -16.361 -5.224 1.00 97.69 102 PRO A CA 1
ATOM 849 C C . PRO A 1 102 ? -1.718 -15.527 -6.507 1.00 97.69 102 PRO A C 1
ATOM 851 O O . PRO A 1 102 ? -1.041 -15.815 -7.492 1.00 97.69 102 PRO A O 1
ATOM 854 N N . VAL A 1 103 ? -2.551 -14.485 -6.498 1.00 97.44 103 VAL A N 1
ATOM 855 C CA . VAL A 1 103 ? -2.795 -13.629 -7.678 1.00 97.44 103 VAL A CA 1
ATOM 856 C C . VAL A 1 103 ? -2.433 -12.167 -7.458 1.00 97.44 103 VAL A C 1
ATOM 858 O O . VAL A 1 103 ? -2.196 -11.443 -8.419 1.00 97.44 103 VAL A O 1
ATOM 861 N N . ALA A 1 104 ? -2.398 -11.712 -6.206 1.00 98.00 104 ALA A N 1
ATOM 862 C CA . ALA A 1 104 ? -2.045 -10.341 -5.870 1.00 98.00 104 ALA A CA 1
ATOM 863 C C . ALA A 1 104 ? -1.568 -10.228 -4.424 1.00 98.00 104 ALA A C 1
ATOM 865 O O . ALA A 1 104 ? -1.923 -11.046 -3.576 1.00 98.00 104 ALA A O 1
ATOM 866 N N . ALA A 1 105 ? -0.824 -9.167 -4.127 1.00 98.00 105 ALA A N 1
ATOM 867 C CA . ALA A 1 105 ? -0.436 -8.821 -2.772 1.00 98.00 105 ALA A CA 1
ATOM 868 C C . ALA A 1 105 ? -0.596 -7.326 -2.491 1.00 98.00 105 ALA A C 1
ATOM 870 O O . ALA A 1 105 ? -0.540 -6.485 -3.388 1.00 98.00 105 ALA A O 1
ATOM 871 N N . LEU A 1 106 ? -0.776 -6.995 -1.218 1.00 97.25 106 LEU A N 1
ATOM 872 C CA . LEU A 1 106 ? -0.710 -5.640 -0.688 1.00 97.25 106 LEU A CA 1
ATOM 873 C C . LEU A 1 106 ? 0.197 -5.664 0.530 1.00 97.25 106 LEU A C 1
ATOM 875 O O . LEU A 1 106 ? 0.050 -6.515 1.405 1.00 97.25 106 LEU A O 1
ATOM 879 N N . ILE A 1 107 ? 1.127 -4.718 0.593 1.00 95.56 107 ILE A N 1
ATOM 880 C CA . ILE A 1 107 ? 2.116 -4.675 1.664 1.00 95.56 107 ILE A CA 1
ATOM 881 C C . ILE A 1 107 ? 1.914 -3.420 2.496 1.00 95.56 107 ILE A C 1
ATOM 883 O O . ILE A 1 107 ? 1.858 -2.309 1.963 1.00 95.56 107 ILE A O 1
ATOM 887 N N . THR A 1 108 ? 1.825 -3.587 3.812 1.00 94.75 108 THR A N 1
ATOM 888 C CA . THR A 1 108 ? 1.758 -2.481 4.765 1.00 94.75 108 THR A CA 1
ATOM 889 C C . THR A 1 108 ? 2.991 -2.420 5.644 1.00 94.75 108 THR A C 1
ATOM 891 O O . THR A 1 108 ? 3.565 -3.445 6.007 1.00 94.75 108 THR A O 1
ATOM 894 N N . ARG A 1 109 ? 3.338 -1.202 6.048 1.00 92.25 109 ARG A N 1
ATOM 895 C CA . ARG A 1 109 ? 4.314 -0.908 7.089 1.00 92.25 109 ARG A CA 1
ATOM 896 C C . ARG A 1 109 ? 3.642 -0.105 8.189 1.00 92.25 109 ARG A C 1
ATOM 898 O O . ARG A 1 109 ? 2.936 0.858 7.887 1.00 92.25 109 ARG A O 1
ATOM 905 N N . THR A 1 110 ? 3.886 -0.468 9.435 1.00 90.31 110 THR A N 1
ATOM 906 C CA . THR A 1 110 ? 3.318 0.207 10.599 1.00 90.31 110 THR A CA 1
ATOM 907 C C . THR A 1 110 ? 4.428 0.867 11.397 1.00 90.31 110 THR A C 1
ATOM 909 O O . THR A 1 110 ? 5.407 0.237 11.782 1.00 90.31 110 THR A O 1
ATOM 912 N N . GLU A 1 111 ? 4.261 2.160 11.640 1.00 85.25 111 GLU A N 1
ATOM 913 C CA . GLU A 1 111 ? 5.160 2.989 12.427 1.00 85.25 111 GLU A CA 1
ATOM 914 C C . GLU A 1 111 ? 4.538 3.255 13.8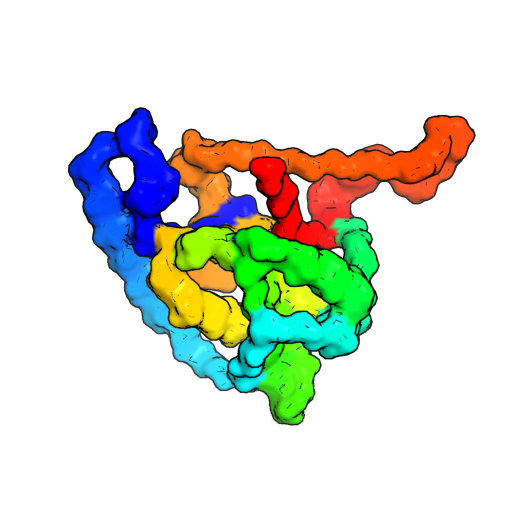01 1.00 85.25 111 GLU A C 1
ATOM 916 O O . GLU A 1 111 ? 3.388 3.708 13.904 1.00 85.25 111 GLU A O 1
ATOM 921 N N . ASN A 1 112 ? 5.293 2.947 14.862 1.00 78.44 112 ASN A N 1
ATOM 922 C CA . ASN A 1 112 ? 4.900 3.146 16.264 1.00 78.44 112 ASN A CA 1
ATOM 923 C C . ASN A 1 112 ? 3.514 2.563 16.621 1.00 78.44 112 ASN A C 1
ATOM 925 O O . ASN A 1 112 ? 2.810 3.091 17.484 1.00 78.44 112 ASN A O 1
ATOM 929 N N . GLY A 1 113 ? 3.076 1.516 15.910 1.00 72.62 113 GLY A N 1
ATOM 930 C CA . GLY A 1 113 ? 1.765 0.880 16.086 1.00 72.62 113 GLY A CA 1
ATOM 931 C C . GLY A 1 113 ? 0.548 1.751 15.732 1.00 72.62 113 GLY A C 1
ATOM 932 O O . GLY A 1 113 ? -0.577 1.361 16.041 1.00 72.62 113 GLY A O 1
ATOM 933 N N . ARG A 1 114 ? 0.731 2.943 15.141 1.00 81.69 114 ARG A N 1
ATOM 934 C CA . ARG A 1 114 ? -0.356 3.933 14.967 1.00 81.69 114 ARG A CA 1
ATOM 935 C C . ARG A 1 114 ? -0.486 4.511 13.565 1.00 81.69 114 ARG A C 1
ATOM 937 O O . ARG A 1 114 ? -1.601 4.869 13.182 1.00 81.69 114 ARG A O 1
ATOM 944 N N . ALA A 1 115 ? 0.603 4.619 12.811 1.00 89.12 115 ALA A N 1
ATOM 945 C CA . ALA A 1 115 ? 0.579 5.132 11.446 1.00 89.12 115 ALA A CA 1
ATOM 946 C C . ALA A 1 115 ? 0.897 4.001 10.470 1.00 89.12 115 ALA A C 1
ATOM 948 O O . ALA A 1 115 ? 1.964 3.397 10.541 1.00 89.12 115 ALA A O 1
ATOM 949 N N . VAL A 1 116 ? -0.035 3.710 9.566 1.00 93.12 116 VAL A N 1
ATOM 950 C CA . VAL A 1 116 ? 0.101 2.610 8.607 1.00 93.12 116 VAL A CA 1
ATOM 951 C C . VAL A 1 116 ? 0.327 3.184 7.221 1.00 93.12 116 VAL A C 1
ATOM 953 O O . VAL A 1 116 ? -0.385 4.084 6.779 1.00 93.12 116 VAL A O 1
ATOM 956 N N . LYS A 1 117 ? 1.319 2.660 6.515 1.00 92.62 117 LYS A N 1
ATOM 957 C CA . LYS A 1 117 ? 1.667 3.024 5.144 1.00 92.62 117 LYS A CA 1
ATOM 958 C C . LYS A 1 117 ? 1.421 1.810 4.261 1.00 92.62 117 LYS A C 1
ATOM 960 O O . LYS A 1 117 ? 1.974 0.746 4.517 1.00 92.62 117 LYS A O 1
ATOM 965 N N . ILE A 1 118 ? 0.598 1.956 3.230 1.00 94.69 118 ILE A N 1
ATOM 966 C CA . ILE A 1 118 ? 0.499 0.974 2.149 1.00 94.69 118 ILE A CA 1
ATOM 967 C C . ILE A 1 118 ? 1.700 1.218 1.239 1.00 94.69 118 ILE A C 1
ATOM 969 O O . ILE A 1 118 ? 1.780 2.245 0.558 1.00 94.69 118 ILE A O 1
ATOM 973 N N . MET A 1 119 ? 2.647 0.287 1.296 1.00 91.31 119 MET A N 1
ATOM 974 C CA . MET A 1 119 ? 3.961 0.398 0.674 1.00 91.31 119 MET A CA 1
ATOM 975 C C . MET A 1 119 ? 3.882 0.140 -0.821 1.00 91.31 119 MET A C 1
ATOM 977 O O . MET A 1 119 ? 4.366 0.939 -1.619 1.00 91.31 119 MET A O 1
ATOM 981 N N . GLU A 1 120 ? 3.233 -0.951 -1.202 1.00 91.69 120 GLU A N 1
ATOM 982 C CA . GLU A 1 120 ? 2.984 -1.291 -2.594 1.00 91.69 120 GLU A CA 1
ATOM 983 C C . GLU A 1 120 ? 1.881 -2.337 -2.721 1.00 91.69 120 GLU A C 1
ATOM 985 O O . GLU A 1 120 ? 1.401 -2.904 -1.734 1.00 91.69 120 GLU A O 1
ATOM 990 N N . THR A 1 121 ? 1.511 -2.580 -3.970 1.00 95.25 121 THR A N 1
ATOM 991 C CA . THR A 1 121 ? 0.665 -3.680 -4.398 1.00 95.25 121 THR A CA 1
ATOM 992 C C . THR A 1 121 ? 1.354 -4.433 -5.524 1.00 95.25 121 THR A C 1
ATOM 994 O O . THR A 1 121 ? 2.089 -3.839 -6.321 1.00 95.25 121 THR A O 1
ATOM 997 N N . LEU A 1 122 ? 1.109 -5.739 -5.566 1.00 96.00 122 LEU A N 1
ATOM 998 C CA . LEU A 1 122 ? 1.569 -6.640 -6.610 1.00 96.00 122 LEU A CA 1
ATOM 999 C C . LEU A 1 122 ? 0.368 -7.342 -7.253 1.00 96.00 122 LEU A C 1
ATOM 1001 O O . LEU A 1 122 ? -0.559 -7.694 -6.524 1.00 96.00 122 LEU A O 1
ATOM 1005 N N . PRO A 1 123 ? 0.370 -7.560 -8.575 1.00 95.19 123 PRO A N 1
ATOM 1006 C CA . PRO A 1 123 ? 1.371 -7.072 -9.528 1.00 95.19 123 PRO A CA 1
ATOM 1007 C C . PRO A 1 123 ? 1.421 -5.531 -9.554 1.00 95.19 123 PRO A C 1
ATOM 1009 O O . PRO A 1 123 ? 0.499 -4.878 -9.067 1.00 95.19 123 PRO A O 1
ATOM 1012 N N . MET A 1 124 ? 2.497 -4.912 -10.061 1.00 91.25 124 MET A N 1
ATOM 1013 C CA . MET A 1 124 ? 2.684 -3.445 -9.981 1.00 91.25 124 MET A CA 1
ATOM 1014 C C . MET A 1 124 ? 1.798 -2.664 -10.978 1.00 91.25 124 MET A C 1
ATOM 1016 O O . MET A 1 124 ? 2.238 -1.705 -11.621 1.00 91.25 124 MET A O 1
ATOM 1020 N N . THR A 1 125 ? 0.529 -3.041 -11.096 1.00 87.81 125 THR A N 1
ATOM 1021 C CA . THR A 1 125 ? -0.482 -2.478 -11.989 1.00 87.81 125 THR A CA 1
ATOM 1022 C C . THR A 1 125 ? -1.331 -1.437 -11.274 1.00 87.81 125 THR A C 1
ATOM 1024 O O . THR A 1 125 ? -1.458 -1.424 -10.051 1.00 87.81 125 THR A O 1
ATOM 1027 N N . ALA A 1 126 ? -1.922 -0.519 -12.040 1.00 78.62 126 ALA A N 1
ATOM 1028 C CA . ALA A 1 126 ? -2.808 0.495 -11.472 1.00 78.62 126 ALA A CA 1
ATOM 1029 C C . ALA A 1 126 ? -4.110 -0.096 -10.915 1.00 78.62 126 ALA A C 1
ATOM 1031 O O . ALA A 1 126 ? -4.698 0.526 -10.042 1.00 78.62 126 ALA A O 1
ATOM 1032 N N . ASP A 1 127 ? -4.530 -1.256 -11.418 1.00 87.81 127 ASP A N 1
ATOM 1033 C CA . ASP A 1 127 ? -5.779 -1.921 -11.075 1.00 87.81 127 ASP A CA 1
ATOM 1034 C C . ASP A 1 127 ? -5.590 -3.445 -11.088 1.00 87.81 127 ASP A C 1
ATOM 1036 O O . ASP A 1 127 ? -4.764 -3.969 -11.845 1.00 87.81 127 ASP A O 1
ATOM 1040 N N . HIS A 1 128 ? -6.336 -4.125 -10.226 1.00 93.75 128 HIS A N 1
ATOM 1041 C CA . HIS A 1 128 ? -6.440 -5.574 -10.129 1.00 93.75 128 HIS A CA 1
ATOM 1042 C C . HIS A 1 128 ? -7.698 -5.904 -9.318 1.00 93.75 128 HIS A C 1
ATOM 1044 O O . HIS A 1 128 ? -7.933 -5.332 -8.253 1.00 93.75 128 HIS A O 1
ATOM 1050 N N . GLU A 1 129 ? -8.485 -6.872 -9.776 1.00 93.00 129 GLU A N 1
ATOM 1051 C CA . GLU A 1 129 ? -9.756 -7.270 -9.149 1.00 93.00 129 GLU A CA 1
ATOM 1052 C C . GLU A 1 129 ? -9.623 -7.650 -7.661 1.00 93.00 129 GLU A C 1
ATOM 1054 O O . GLU A 1 129 ? -10.499 -7.335 -6.858 1.00 93.00 129 GLU A O 1
ATOM 1059 N N . ALA A 1 130 ? -8.497 -8.248 -7.268 1.00 95.19 130 ALA A N 1
ATOM 1060 C CA . ALA A 1 130 ? -8.221 -8.622 -5.878 1.00 95.19 130 ALA A CA 1
ATOM 1061 C C . ALA A 1 130 ? -7.833 -7.447 -4.954 1.00 95.19 130 ALA A C 1
ATOM 1063 O O . ALA A 1 130 ? -7.796 -7.607 -3.732 1.00 95.19 130 ALA A O 1
ATOM 1064 N N . PHE A 1 131 ? -7.534 -6.255 -5.488 1.00 95.31 131 PHE A N 1
ATOM 1065 C CA . PHE A 1 131 ? -7.089 -5.125 -4.662 1.00 95.31 131 PHE A CA 1
ATOM 1066 C C . PHE A 1 131 ? -8.162 -4.628 -3.694 1.00 95.31 131 PHE A C 1
ATOM 1068 O O . PHE A 1 131 ? -7.819 -4.114 -2.629 1.00 95.31 131 PHE A O 1
ATOM 1075 N N . ALA A 1 132 ? -9.445 -4.798 -4.020 1.00 93.81 132 ALA A N 1
ATOM 1076 C CA . ALA A 1 132 ? -10.525 -4.449 -3.104 1.00 93.81 132 ALA A CA 1
ATOM 1077 C C . ALA A 1 132 ? -10.509 -5.324 -1.840 1.00 93.81 132 ALA A C 1
ATOM 1079 O O . ALA A 1 132 ? -10.577 -4.785 -0.735 1.00 93.81 132 ALA A O 1
ATOM 1080 N N . ASP A 1 133 ? -10.340 -6.639 -1.996 1.00 94.50 133 ASP A N 1
ATOM 1081 C CA . ASP A 1 133 ? -10.286 -7.592 -0.881 1.00 94.50 133 ASP A CA 1
ATOM 1082 C C . ASP A 1 133 ? -9.018 -7.413 -0.041 1.00 94.50 133 ASP A C 1
ATOM 1084 O O . ASP A 1 133 ? -9.071 -7.375 1.190 1.00 94.50 133 ASP A O 1
ATOM 1088 N N . LEU A 1 134 ? -7.881 -7.178 -0.699 1.00 96.56 134 LEU A N 1
ATOM 1089 C CA . LEU A 1 134 ? -6.621 -6.856 -0.028 1.00 96.56 134 LEU A CA 1
ATOM 1090 C C . LEU A 1 134 ? -6.716 -5.564 0.793 1.00 96.56 134 LEU A C 1
ATOM 1092 O O . LEU A 1 134 ? -6.301 -5.526 1.954 1.00 96.56 134 LEU A O 1
ATOM 1096 N N . LEU A 1 135 ? -7.290 -4.502 0.218 1.00 95.50 135 LEU A N 1
ATOM 1097 C CA . LEU A 1 135 ? -7.477 -3.234 0.920 1.00 95.50 135 LEU A CA 1
ATOM 1098 C C . LEU A 1 135 ? -8.472 -3.376 2.077 1.00 95.50 135 LEU A C 1
ATOM 1100 O O . LEU A 1 135 ? -8.251 -2.798 3.145 1.00 95.50 135 LEU A O 1
ATOM 1104 N N . ALA A 1 136 ? -9.536 -4.163 1.900 1.00 94.25 136 ALA A N 1
ATOM 1105 C CA . ALA A 1 136 ? -10.485 -4.475 2.962 1.00 94.25 136 ALA A CA 1
ATOM 1106 C C . ALA A 1 136 ? -9.809 -5.193 4.130 1.00 94.25 136 ALA A C 1
ATOM 1108 O O . ALA A 1 136 ? -9.963 -4.757 5.274 1.00 94.25 136 ALA A O 1
ATOM 1109 N N . ALA A 1 137 ? -9.012 -6.226 3.851 1.00 95.25 137 ALA A N 1
ATOM 1110 C CA . ALA A 1 137 ? -8.261 -6.953 4.864 1.00 95.25 137 ALA A CA 1
ATOM 1111 C C . ALA A 1 137 ? -7.264 -6.041 5.598 1.00 95.25 137 ALA A C 1
ATOM 1113 O O . ALA A 1 137 ? -7.191 -6.081 6.829 1.00 95.25 137 ALA A O 1
ATOM 1114 N N . ALA A 1 138 ? -6.538 -5.182 4.878 1.00 95.62 138 ALA A N 1
ATOM 1115 C CA . ALA A 1 138 ? -5.585 -4.249 5.476 1.00 95.62 138 ALA A CA 1
ATOM 1116 C C . ALA A 1 138 ? -6.265 -3.197 6.364 1.00 95.62 138 ALA A C 1
ATOM 1118 O O . ALA A 1 138 ? -5.827 -2.946 7.487 1.00 95.62 138 ALA A O 1
ATOM 1119 N N . VAL A 1 139 ? -7.371 -2.603 5.908 1.00 94.25 139 VAL A N 1
ATOM 1120 C CA . VAL A 1 139 ? -8.146 -1.629 6.696 1.00 94.25 139 VAL A CA 1
ATOM 1121 C C . VAL A 1 139 ? -8.790 -2.295 7.915 1.00 94.25 139 VAL A C 1
ATOM 1123 O O . VAL A 1 139 ? -8.867 -1.681 8.980 1.00 94.25 139 VAL A O 1
ATOM 1126 N N . ALA A 1 140 ? -9.258 -3.539 7.780 1.00 92.50 140 ALA A N 1
ATOM 1127 C CA . ALA A 1 140 ? -9.909 -4.264 8.863 1.00 92.50 140 ALA A CA 1
ATOM 1128 C C . ALA A 1 140 ? -8.957 -4.572 10.028 1.00 92.50 140 ALA A C 1
ATOM 1130 O O . ALA A 1 140 ? -9.379 -4.465 11.182 1.00 92.50 140 ALA A O 1
ATOM 1131 N N . ASP A 1 141 ? -7.697 -4.890 9.738 1.00 93.62 141 ASP A N 1
ATOM 1132 C CA . ASP A 1 141 ? -6.671 -5.115 10.761 1.00 93.62 141 ASP A CA 1
ATOM 1133 C C . ASP A 1 141 ? -6.188 -3.838 11.411 1.00 93.62 141 ASP A C 1
ATOM 1135 O O . ASP A 1 141 ? -5.945 -3.777 12.613 1.00 93.62 141 ASP A O 1
ATOM 1139 N N . ASN A 1 142 ? -6.123 -2.777 10.622 1.00 92.44 142 ASN A N 1
ATOM 1140 C CA . ASN A 1 142 ? -5.572 -1.514 11.066 1.00 92.44 142 ASN A CA 1
ATOM 1141 C C . ASN A 1 142 ? -6.648 -0.551 11.584 1.00 92.44 142 ASN A C 1
ATOM 1143 O O . ASN A 1 142 ? -6.428 0.656 11.613 1.00 92.44 142 ASN A O 1
ATOM 1147 N N . LYS A 1 143 ? -7.800 -1.045 12.067 1.00 89.94 143 LYS A N 1
ATOM 1148 C CA . LYS A 1 143 ? -8.888 -0.217 12.649 1.00 89.94 143 LYS A CA 1
ATOM 1149 C C . LYS A 1 143 ? -8.437 0.667 13.817 1.00 89.94 143 LYS A C 1
ATOM 1151 O O . LYS A 1 143 ? -9.074 1.681 14.107 1.00 89.94 143 LYS A O 1
ATOM 1156 N N . ALA A 1 144 ? -7.375 0.264 14.515 1.00 88.38 144 ALA A N 1
ATOM 1157 C CA . ALA A 1 144 ? -6.809 1.014 15.630 1.00 88.38 144 ALA A CA 1
ATOM 1158 C C . ALA A 1 144 ? -5.823 2.111 15.198 1.00 88.38 144 ALA A C 1
ATOM 1160 O O . ALA A 1 144 ? -5.552 2.997 16.007 1.00 88.38 144 ALA A O 1
ATOM 1161 N N . ALA A 1 145 ? -5.328 2.082 13.956 1.00 90.69 145 ALA A N 1
ATOM 1162 C CA . ALA A 1 145 ? -4.424 3.099 13.436 1.00 90.69 145 ALA A CA 1
ATOM 1163 C C . ALA A 1 145 ? -5.085 4.484 13.479 1.00 90.69 145 ALA A C 1
ATOM 1165 O O . ALA A 1 145 ? -6.299 4.611 13.292 1.00 90.69 145 ALA A O 1
ATOM 1166 N N . GLY A 1 146 ? -4.293 5.530 13.702 1.00 89.38 146 GLY A N 1
ATOM 1167 C CA . GLY A 1 146 ? -4.755 6.910 13.576 1.00 89.38 146 GLY A CA 1
ATOM 1168 C C . GLY A 1 146 ? -4.928 7.315 12.111 1.00 89.38 146 GLY A C 1
ATOM 1169 O O . GLY A 1 146 ? -5.883 8.019 11.761 1.00 89.38 146 GLY A O 1
ATOM 1170 N N . VAL A 1 147 ? -4.061 6.792 11.240 1.00 90.38 147 VAL A N 1
ATOM 1171 C CA . VAL A 1 147 ? -4.054 7.053 9.799 1.00 90.38 147 VAL A CA 1
ATOM 1172 C C . VAL A 1 147 ? -3.560 5.853 9.004 1.00 90.38 147 VAL A C 1
ATOM 1174 O O . VAL A 1 147 ? -2.653 5.139 9.437 1.00 90.38 147 VAL A O 1
ATOM 1177 N N . ILE A 1 148 ? -4.137 5.679 7.816 1.00 93.69 148 ILE A N 1
ATOM 1178 C CA . ILE A 1 148 ? -3.575 4.839 6.759 1.00 93.69 148 ILE A CA 1
ATOM 1179 C C . ILE A 1 148 ? -3.226 5.734 5.568 1.00 93.69 148 ILE A C 1
ATOM 1181 O O . ILE A 1 148 ? -4.084 6.464 5.067 1.00 93.69 148 ILE A O 1
ATOM 1185 N N . THR A 1 149 ? -1.980 5.680 5.116 1.00 92.69 149 THR A N 1
ATOM 1186 C CA . THR A 1 149 ? -1.451 6.484 4.009 1.00 92.69 149 THR A CA 1
ATOM 1187 C C . THR A 1 149 ? -1.117 5.588 2.829 1.00 92.69 149 THR A C 1
ATOM 1189 O O . THR A 1 149 ? -0.597 4.490 3.005 1.00 92.69 149 THR A O 1
ATOM 1192 N N . VAL A 1 150 ? -1.375 6.061 1.615 1.00 91.75 150 VAL A N 1
ATOM 1193 C CA . VAL A 1 150 ? -0.992 5.364 0.384 1.00 91.75 150 VAL A CA 1
ATOM 1194 C C . VAL A 1 150 ? -0.481 6.352 -0.658 1.00 91.75 150 VAL A C 1
ATOM 1196 O O . VAL A 1 150 ? -1.006 7.464 -0.810 1.00 91.75 150 VAL A O 1
ATOM 1199 N N . SER A 1 151 ? 0.575 5.948 -1.370 1.00 85.69 151 SER A N 1
ATOM 1200 C CA . SER A 1 151 ? 1.110 6.748 -2.468 1.00 85.69 151 SER A CA 1
ATOM 1201 C C . SER A 1 151 ? 0.136 6.829 -3.629 1.00 85.69 151 SER A C 1
ATOM 1203 O O . SER A 1 151 ? -0.657 5.921 -3.889 1.00 85.69 151 SER A O 1
ATOM 1205 N N . ASN A 1 152 ? 0.214 7.944 -4.351 1.00 76.88 152 ASN A N 1
ATOM 1206 C CA . ASN A 1 152 ? -0.531 8.076 -5.590 1.00 76.88 152 ASN A CA 1
ATOM 1207 C C . ASN A 1 152 ? -0.129 6.943 -6.532 1.00 7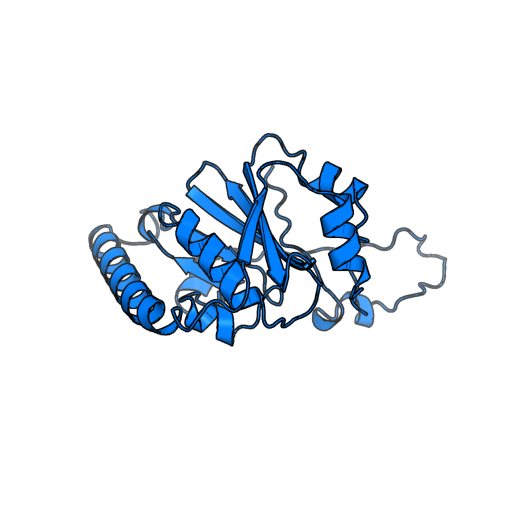6.88 152 ASN A C 1
ATOM 1209 O O . ASN A 1 152 ? 1.049 6.620 -6.656 1.00 76.88 152 ASN A O 1
ATOM 1213 N N . ARG A 1 153 ? -1.117 6.413 -7.254 1.00 82.31 153 ARG A N 1
ATOM 1214 C CA . ARG A 1 153 ? -0.959 5.381 -8.282 1.00 82.31 153 ARG A CA 1
ATOM 1215 C C . ARG A 1 153 ? -0.734 3.958 -7.761 1.00 82.31 153 ARG A C 1
ATOM 1217 O O . ARG A 1 153 ? -0.803 3.076 -8.605 1.00 82.31 153 ARG A O 1
ATOM 1224 N N . ILE A 1 154 ? -0.521 3.697 -6.464 1.00 88.56 154 ILE A N 1
ATOM 1225 C CA . ILE A 1 154 ? -0.455 2.304 -5.959 1.00 88.56 154 ILE A CA 1
ATOM 1226 C C . ILE A 1 154 ? -1.807 1.607 -6.167 1.00 88.56 154 ILE A C 1
ATOM 1228 O O . ILE A 1 154 ? -1.857 0.523 -6.733 1.00 88.56 154 ILE A O 1
ATOM 1232 N N . LEU A 1 155 ? -2.895 2.279 -5.786 1.00 92.38 155 LEU A N 1
ATOM 1233 C CA . LEU A 1 155 ? -4.272 1.812 -5.951 1.00 92.38 155 LEU A CA 1
ATOM 1234 C C . LEU A 1 155 ? -5.095 2.815 -6.784 1.00 92.38 155 LEU A C 1
ATOM 1236 O O . LEU A 1 155 ? -4.749 4.007 -6.792 1.00 92.38 155 LEU A O 1
ATOM 1240 N N . PRO A 1 156 ? -6.185 2.372 -7.446 1.00 92.19 156 PRO A N 1
ATOM 1241 C CA . PRO A 1 156 ? -7.103 3.262 -8.152 1.00 92.19 156 PRO A CA 1
ATOM 1242 C C . PRO A 1 156 ? -7.719 4.308 -7.206 1.00 92.19 156 PRO A C 1
ATOM 1244 O O . PRO A 1 156 ? -8.156 3.945 -6.107 1.00 92.19 156 PRO A O 1
ATOM 1247 N N . PRO A 1 157 ? -7.802 5.593 -7.601 1.00 92.00 157 PRO A N 1
ATOM 1248 C CA . PRO A 1 157 ? -8.478 6.634 -6.824 1.00 92.00 157 PRO A CA 1
ATOM 1249 C C . PRO A 1 157 ? -9.903 6.265 -6.407 1.00 92.00 157 PRO A C 1
ATOM 1251 O O . PRO A 1 157 ? -10.278 6.468 -5.257 1.00 92.00 157 PRO A O 1
ATOM 1254 N N . GLU A 1 158 ? -10.674 5.664 -7.309 1.00 91.81 158 GLU A N 1
ATOM 1255 C CA . GLU A 1 158 ? -12.071 5.292 -7.091 1.00 91.81 158 GLU A CA 1
ATOM 1256 C C . GLU A 1 158 ? -12.189 4.224 -5.996 1.00 91.81 158 GLU A C 1
ATOM 1258 O O . GLU A 1 158 ? -13.070 4.288 -5.133 1.00 91.81 158 GLU A O 1
ATOM 1263 N N . LEU A 1 159 ? -11.251 3.269 -5.985 1.00 92.75 159 LEU A N 1
ATOM 1264 C CA . LEU A 1 159 ? -11.154 2.258 -4.939 1.00 92.75 159 LEU A CA 1
ATOM 1265 C C . LEU A 1 159 ? -10.790 2.902 -3.598 1.00 92.75 159 LEU A C 1
ATOM 1267 O O . LEU A 1 159 ? -11.438 2.646 -2.585 1.00 92.75 159 LEU A O 1
ATOM 1271 N N . LEU A 1 160 ? -9.795 3.786 -3.587 1.00 94.00 160 LEU A N 1
ATOM 1272 C CA . LEU A 1 160 ? -9.388 4.511 -2.386 1.00 94.00 160 LEU A CA 1
ATOM 1273 C C . LEU A 1 160 ? -10.546 5.339 -1.803 1.00 94.00 160 LEU A C 1
ATOM 1275 O O . LEU A 1 160 ? -10.830 5.250 -0.608 1.00 94.00 160 LEU A O 1
ATOM 1279 N N . GLU A 1 161 ? -11.279 6.078 -2.631 1.00 91.81 161 GLU A N 1
ATOM 1280 C CA . GLU A 1 161 ? -12.444 6.864 -2.211 1.00 91.81 161 GLU A CA 1
ATOM 1281 C C . GLU A 1 161 ? -13.593 5.994 -1.683 1.00 91.81 161 GLU A C 1
ATOM 1283 O O . GLU A 1 161 ? -14.232 6.344 -0.682 1.00 91.81 161 GLU A O 1
ATOM 1288 N N . ARG A 1 162 ? -13.846 4.833 -2.305 1.00 91.56 162 ARG A N 1
ATOM 1289 C CA . ARG A 1 162 ? -14.806 3.831 -1.806 1.00 91.56 162 ARG A CA 1
ATOM 1290 C C . ARG A 1 162 ? -14.426 3.367 -0.402 1.00 91.56 162 ARG A C 1
ATOM 1292 O O . ARG A 1 162 ? -15.287 3.303 0.473 1.00 91.56 162 ARG A O 1
ATOM 1299 N N . PHE A 1 163 ? -13.137 3.153 -0.161 1.00 92.50 163 PHE A N 1
ATOM 1300 C CA . PHE A 1 163 ? -12.572 2.854 1.152 1.00 92.50 163 PHE A CA 1
ATOM 1301 C C . PHE A 1 163 ? -12.270 4.114 1.975 1.00 92.50 163 PHE A C 1
ATOM 1303 O O . PHE A 1 163 ? -11.459 4.064 2.894 1.00 92.50 163 PHE A O 1
ATOM 1310 N N . GLY A 1 164 ? -12.922 5.249 1.710 1.00 92.81 164 GLY A N 1
ATOM 1311 C CA . GLY A 1 164 ? -12.874 6.446 2.553 1.00 92.81 164 GLY A CA 1
ATOM 1312 C C . GLY A 1 164 ? -11.493 7.093 2.699 1.00 92.81 164 GLY A C 1
ATOM 1313 O O . GLY A 1 164 ? -11.239 7.770 3.695 1.00 92.81 164 GLY A O 1
ATOM 1314 N N . PHE A 1 165 ? -10.592 6.869 1.749 1.00 93.00 165 PHE A N 1
ATOM 1315 C CA . PHE A 1 165 ? -9.377 7.656 1.634 1.00 93.00 165 PHE A CA 1
ATOM 1316 C C . PHE A 1 165 ? -9.690 8.998 0.965 1.00 93.00 165 PHE A C 1
ATOM 1318 O O . PHE A 1 165 ? -10.558 9.102 0.101 1.00 93.00 165 PHE A O 1
ATOM 1325 N N . VAL A 1 166 ? -8.948 10.031 1.351 1.00 90.25 166 VAL A N 1
ATOM 1326 C CA . VAL A 1 166 ? -9.070 11.390 0.823 1.00 90.25 166 VAL A CA 1
ATOM 1327 C C . VAL A 1 166 ? -7.731 11.816 0.233 1.00 90.25 166 VAL A C 1
ATOM 1329 O O . VAL A 1 166 ? -6.682 11.637 0.855 1.00 90.25 166 VAL A O 1
ATOM 1332 N N . SER A 1 167 ? -7.761 12.386 -0.972 1.00 88.94 167 SER A N 1
ATOM 1333 C CA . SER A 1 167 ? -6.567 12.915 -1.637 1.00 88.94 167 SER A CA 1
ATOM 1334 C C . SER A 1 167 ? -5.943 14.069 -0.847 1.00 88.94 167 SER A C 1
ATOM 1336 O O . SER A 1 167 ? -6.639 14.943 -0.328 1.00 88.94 167 SER A O 1
ATOM 1338 N N . ASN A 1 168 ? -4.613 14.130 -0.829 1.00 82.94 168 ASN A N 1
ATOM 1339 C CA . ASN A 1 168 ? -3.850 15.243 -0.261 1.00 82.94 168 ASN A CA 1
ATOM 1340 C C . ASN A 1 168 ? -3.999 16.557 -1.041 1.00 82.94 168 ASN A C 1
ATOM 1342 O O . ASN A 1 168 ? -3.597 17.604 -0.548 1.00 82.94 168 ASN A O 1
ATOM 1346 N N . GLN A 1 169 ? -4.583 16.510 -2.240 1.00 81.81 169 GLN A N 1
ATOM 1347 C CA . GLN A 1 169 ? -4.960 17.693 -3.014 1.00 81.81 169 GLN A CA 1
ATOM 1348 C C . GLN A 1 169 ? -6.266 18.326 -2.510 1.00 81.81 169 GLN A C 1
ATOM 1350 O O . GLN A 1 169 ? -6.636 19.412 -2.952 1.00 81.81 169 GLN A O 1
ATOM 1355 N N . ASN A 1 170 ? -6.963 17.680 -1.568 1.00 81.31 170 ASN A N 1
ATOM 1356 C CA . ASN A 1 170 ? -8.097 18.283 -0.883 1.00 81.31 170 ASN A CA 1
ATOM 1357 C C . ASN A 1 170 ? -7.656 19.574 -0.159 1.00 81.31 170 ASN A C 1
ATOM 1359 O O . ASN A 1 170 ? -6.627 19.559 0.517 1.00 81.31 170 ASN A O 1
ATOM 1363 N N . PRO A 1 171 ? -8.437 20.670 -0.227 1.00 70.81 171 PRO A N 1
ATOM 1364 C CA . PRO A 1 171 ? -8.052 21.977 0.314 1.00 70.81 171 PRO A CA 1
ATOM 1365 C C . PRO A 1 171 ? -7.774 21.991 1.824 1.00 70.81 171 PRO A C 1
ATOM 1367 O O . PRO A 1 171 ? -7.110 22.903 2.312 1.00 70.81 171 PRO A O 1
ATOM 1370 N N . VAL A 1 172 ? -8.294 21.030 2.589 1.00 70.25 172 VAL A N 1
ATOM 1371 C CA . VAL A 1 172 ? -8.004 20.913 4.024 1.00 70.25 172 VAL A CA 1
ATOM 1372 C C . VAL A 1 172 ? -6.657 20.225 4.234 1.00 70.25 172 VAL A C 1
ATOM 1374 O O . VAL A 1 172 ? -5.793 20.758 4.924 1.00 70.25 172 VAL A O 1
ATOM 1377 N N . LEU A 1 173 ? -6.449 19.069 3.597 1.00 71.88 173 LEU A N 1
ATOM 1378 C CA . LEU A 1 173 ? -5.235 18.264 3.766 1.00 71.88 173 LEU A CA 1
ATOM 1379 C C . LEU A 1 173 ? -3.999 18.893 3.122 1.00 71.88 173 LEU A C 1
ATOM 1381 O O . LEU A 1 173 ? -2.901 18.776 3.667 1.00 71.88 173 LEU A O 1
ATOM 1385 N N . SER A 1 174 ? -4.171 19.617 2.016 1.00 71.50 174 SER A N 1
ATOM 1386 C CA . SER A 1 174 ? -3.076 20.298 1.318 1.00 71.50 174 SER A CA 1
ATOM 1387 C C . SER A 1 174 ? -2.406 21.391 2.153 1.00 71.50 174 SER A C 1
ATOM 1389 O O . SER A 1 174 ? -1.271 21.760 1.871 1.00 71.50 174 SER A O 1
ATOM 1391 N N . ARG A 1 175 ? -3.076 21.893 3.199 1.00 68.25 175 ARG A N 1
ATOM 1392 C CA . ARG A 1 175 ? -2.533 22.898 4.127 1.00 68.25 175 ARG A CA 1
ATOM 1393 C C . ARG A 1 175 ? -1.704 22.305 5.265 1.00 68.25 175 ARG A C 1
ATOM 1395 O O . ARG A 1 175 ? -1.041 23.053 5.976 1.00 68.25 175 ARG A O 1
ATOM 1402 N N . VAL A 1 176 ? -1.772 20.989 5.465 1.00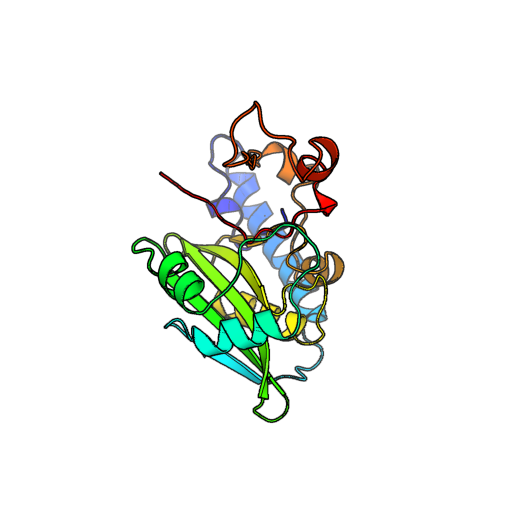 68.69 176 VAL A N 1
ATOM 1403 C CA . VAL A 1 176 ? -1.133 20.300 6.598 1.00 68.69 176 VAL A CA 1
ATOM 1404 C C . VAL A 1 176 ? -0.001 19.385 6.135 1.00 68.69 176 VAL A C 1
ATOM 1406 O O . VAL A 1 176 ? 0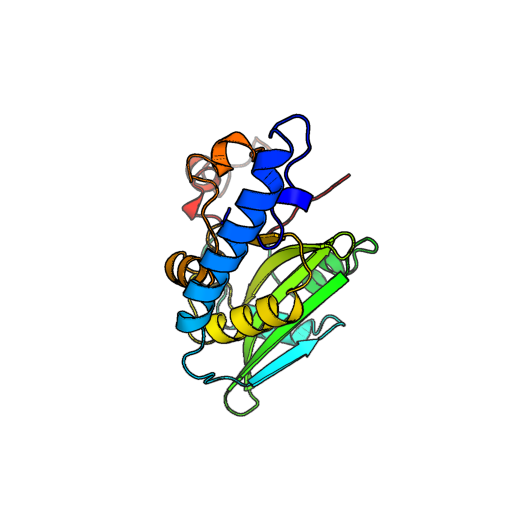.956 19.183 6.879 1.00 68.69 176 VAL A O 1
ATOM 1409 N N . GLY A 1 177 ? -0.088 18.851 4.914 1.00 66.12 177 GLY A N 1
ATOM 1410 C CA . GLY A 1 177 ? 0.931 17.969 4.354 1.00 66.12 177 GLY A CA 1
ATOM 1411 C C . GLY A 1 177 ? 2.188 18.712 3.901 1.00 66.12 177 GLY A C 1
ATOM 1412 O O . GLY A 1 177 ? 2.108 19.705 3.180 1.00 66.12 177 GLY A O 1
ATOM 1413 N N . THR A 1 178 ? 3.352 18.177 4.259 1.00 67.88 178 THR A N 1
ATOM 1414 C CA . THR A 1 178 ? 4.634 18.576 3.669 1.00 67.88 178 THR A CA 1
ATOM 1415 C C . THR A 1 178 ? 4.881 17.730 2.416 1.00 67.88 178 THR A C 1
ATOM 1417 O O . THR A 1 178 ? 4.753 16.506 2.485 1.00 67.88 178 THR A O 1
ATOM 1420 N N . PRO A 1 179 ? 5.200 18.328 1.257 1.00 68.00 179 PRO A N 1
ATOM 1421 C CA . PRO A 1 179 ? 5.549 17.559 0.072 1.00 68.00 179 PRO A CA 1
ATOM 1422 C C . PRO A 1 179 ? 6.904 16.867 0.255 1.00 68.00 179 PRO A C 1
ATOM 1424 O O . PRO A 1 179 ? 7.891 17.508 0.611 1.00 68.00 179 PRO A O 1
ATOM 1427 N N . THR A 1 180 ? 6.955 15.574 -0.057 1.00 71.81 180 THR A N 1
ATOM 1428 C CA . THR A 1 180 ? 8.203 14.813 -0.181 1.00 71.81 180 THR A CA 1
ATOM 1429 C C . THR A 1 180 ? 8.612 14.773 -1.648 1.00 71.81 180 THR A C 1
ATOM 1431 O O . THR A 1 180 ? 7.802 14.416 -2.509 1.00 71.81 180 THR A O 1
ATOM 1434 N N . TYR A 1 181 ? 9.860 15.139 -1.939 1.00 74.88 181 TYR A N 1
ATOM 1435 C CA . TYR A 1 181 ? 10.405 15.138 -3.295 1.00 74.88 181 TYR A CA 1
ATOM 1436 C C . TYR A 1 181 ? 11.313 13.930 -3.501 1.00 74.88 181 TYR A C 1
ATOM 1438 O O . TYR A 1 181 ? 12.209 13.673 -2.702 1.00 74.88 181 TYR A O 1
ATOM 1446 N N . LEU A 1 182 ? 11.096 13.211 -4.601 1.00 76.25 182 LEU A N 1
ATOM 1447 C CA . LEU A 1 182 ? 12.006 12.176 -5.070 1.00 76.25 182 LEU A CA 1
ATOM 1448 C C . LEU A 1 182 ? 13.041 12.816 -5.997 1.00 76.25 182 LEU A C 1
ATOM 1450 O O . LEU A 1 182 ? 12.676 13.459 -6.981 1.00 76.25 182 LEU A O 1
ATOM 1454 N N . ALA A 1 183 ? 14.321 12.605 -5.703 1.00 80.38 183 ALA A N 1
ATOM 1455 C CA . ALA A 1 183 ? 15.411 12.935 -6.607 1.00 80.38 183 ALA A CA 1
ATOM 1456 C C . ALA A 1 183 ? 15.950 11.647 -7.237 1.00 80.38 183 ALA A C 1
ATOM 1458 O O . ALA A 1 183 ? 16.248 10.683 -6.536 1.00 80.38 183 ALA A O 1
ATOM 1459 N N . ALA A 1 184 ? 16.091 11.641 -8.560 1.00 77.31 184 ALA A N 1
ATOM 1460 C CA . ALA A 1 184 ? 16.756 10.574 -9.293 1.00 77.31 184 ALA A CA 1
ATOM 1461 C C . ALA A 1 184 ? 18.024 11.136 -9.930 1.00 77.31 184 ALA A C 1
ATOM 1463 O O . ALA A 1 184 ? 17.976 12.169 -10.603 1.00 77.31 184 ALA A O 1
ATOM 1464 N N . ARG A 1 185 ? 19.154 10.456 -9.724 1.00 76.06 185 ARG A N 1
ATOM 1465 C CA . ARG A 1 185 ? 20.427 10.804 -10.353 1.00 76.06 185 ARG A CA 1
ATOM 1466 C C . ARG A 1 185 ? 20.923 9.622 -11.188 1.00 76.06 185 ARG A C 1
ATOM 1468 O O . ARG A 1 185 ? 20.974 8.511 -10.662 1.00 76.06 185 ARG A O 1
ATOM 1475 N N . PRO A 1 186 ? 21.300 9.844 -12.455 1.00 72.69 186 PRO A N 1
ATOM 1476 C CA . PRO A 1 186 ? 21.999 8.837 -13.238 1.00 72.69 186 PRO A CA 1
ATOM 1477 C C . PRO A 1 186 ? 23.313 8.412 -12.566 1.00 72.69 186 PRO A C 1
ATOM 1479 O O . PRO A 1 186 ? 23.988 9.242 -11.958 1.00 72.69 186 PRO A O 1
ATOM 1482 N N . LEU A 1 187 ? 23.687 7.136 -12.687 1.00 75.81 187 LEU A N 1
ATOM 1483 C CA . LEU A 1 187 ? 24.975 6.632 -12.185 1.00 75.81 187 LEU A CA 1
ATOM 1484 C C . LEU A 1 187 ? 26.131 6.826 -13.185 1.00 75.81 187 LEU A C 1
ATOM 1486 O O . LEU A 1 187 ? 27.288 6.616 -12.826 1.00 75.81 187 LEU A O 1
ATOM 1490 N N . TRP A 1 188 ? 25.827 7.215 -14.426 1.00 74.00 188 TRP A N 1
ATOM 1491 C CA . TRP A 1 188 ? 26.812 7.450 -15.486 1.00 74.00 188 TRP A CA 1
ATOM 1492 C C . TRP A 1 188 ? 27.511 8.803 -15.320 1.00 74.00 188 TRP A C 1
ATOM 1494 O O . TRP A 1 188 ? 27.013 9.695 -14.627 1.00 74.00 188 TRP A O 1
ATOM 1504 N N . ARG A 1 189 ? 28.677 8.953 -15.954 1.00 68.69 189 ARG A N 1
ATOM 1505 C CA . ARG A 1 189 ? 29.423 10.218 -15.975 1.00 68.69 189 ARG A CA 1
ATOM 1506 C C . ARG A 1 189 ? 28.808 11.200 -16.977 1.00 68.69 189 ARG A C 1
ATOM 1508 O O . ARG A 1 189 ? 28.203 10.789 -17.961 1.00 68.69 189 ARG A O 1
ATOM 1515 N N . ASP A 1 190 ? 28.979 12.497 -16.720 1.00 66.94 190 ASP A N 1
ATOM 1516 C CA . ASP A 1 190 ? 28.364 13.582 -17.506 1.00 66.94 190 ASP A CA 1
ATOM 1517 C C . ASP A 1 190 ? 28.854 13.650 -18.972 1.00 66.94 190 ASP A C 1
ATOM 1519 O O . ASP A 1 190 ? 28.227 14.310 -19.799 1.00 66.94 190 ASP A O 1
ATOM 1523 N N . ASP A 1 191 ? 29.968 12.989 -19.303 1.00 68.56 191 ASP A N 1
ATOM 1524 C CA . ASP A 1 191 ? 30.555 12.909 -20.646 1.00 68.56 191 ASP A CA 1
ATOM 1525 C C . ASP A 1 191 ? 29.999 11.757 -21.503 1.00 68.56 191 ASP A C 1
ATOM 1527 O O . ASP A 1 191 ? 30.245 11.707 -22.711 1.00 68.56 191 ASP A O 1
ATOM 1531 N N . GLU A 1 192 ? 29.207 10.859 -20.915 1.00 70.62 192 GLU A N 1
ATOM 1532 C CA . GLU A 1 192 ? 28.518 9.788 -21.629 1.00 70.62 192 GLU A CA 1
ATOM 1533 C C . GLU A 1 192 ? 27.134 10.255 -22.108 1.00 70.62 192 GLU A C 1
ATOM 1535 O O . GLU A 1 192 ? 26.389 10.943 -21.408 1.00 70.62 192 GLU A O 1
ATOM 1540 N N . SER A 1 193 ? 26.748 9.865 -23.327 1.00 64.81 193 SER A N 1
ATOM 1541 C CA . SER A 1 193 ? 25.393 10.142 -23.816 1.00 64.81 193 SER A CA 1
ATOM 1542 C C . SER A 1 193 ? 24.377 9.369 -22.978 1.00 64.81 193 SER A C 1
ATOM 1544 O O . SER A 1 193 ? 24.317 8.142 -23.047 1.00 64.81 193 SER A O 1
ATOM 1546 N N . ALA A 1 194 ? 23.569 10.089 -22.197 1.00 67.75 194 ALA A N 1
ATOM 1547 C CA . ALA A 1 194 ? 22.567 9.471 -21.342 1.00 67.75 194 ALA A CA 1
ATOM 1548 C C . ALA A 1 194 ? 21.546 8.678 -22.187 1.00 67.75 194 ALA A C 1
ATOM 1550 O O . ALA A 1 194 ? 20.939 9.246 -23.100 1.00 67.75 194 ALA A O 1
ATOM 1551 N N . PRO A 1 195 ? 21.278 7.398 -21.865 1.00 74.19 195 PRO A N 1
ATOM 1552 C CA . PRO A 1 195 ? 20.288 6.594 -22.585 1.00 74.19 195 PRO A CA 1
ATOM 1553 C C . PRO A 1 195 ? 18.847 7.080 -22.351 1.00 74.19 195 PRO A C 1
ATOM 1555 O O . PRO A 1 195 ? 17.930 6.685 -23.066 1.00 74.19 195 PRO A O 1
ATOM 1558 N N . ILE A 1 196 ? 18.634 7.934 -21.343 1.00 81.62 196 ILE A N 1
ATOM 1559 C CA . ILE A 1 196 ? 17.326 8.446 -20.938 1.00 81.62 196 ILE A CA 1
ATOM 1560 C C . ILE A 1 196 ? 17.378 9.973 -20.919 1.00 81.62 196 ILE A C 1
ATOM 1562 O O . ILE A 1 196 ? 18.234 10.573 -20.269 1.00 81.62 196 ILE A O 1
ATOM 1566 N N . SER A 1 197 ? 16.428 10.616 -21.601 1.00 84.31 197 SER A N 1
ATOM 1567 C CA . SER A 1 197 ? 16.363 12.077 -21.631 1.00 84.31 197 SER A CA 1
ATOM 1568 C C . SER A 1 197 ? 15.947 12.664 -20.268 1.00 84.31 197 SER A C 1
ATOM 1570 O O . SER A 1 197 ? 15.112 12.070 -19.575 1.00 84.31 197 SER A O 1
ATOM 1572 N N . PRO A 1 198 ? 16.408 13.877 -19.906 1.00 81.19 198 PRO A N 1
ATOM 1573 C CA . PRO A 1 198 ? 15.953 14.562 -18.695 1.00 81.19 198 PRO A CA 1
ATOM 1574 C C . PRO A 1 198 ? 14.430 14.742 -18.622 1.00 81.19 198 PRO A C 1
ATOM 1576 O O . PRO A 1 198 ? 13.855 14.613 -17.548 1.00 81.19 198 PRO A O 1
ATOM 1579 N N . ARG A 1 199 ? 13.754 14.981 -19.759 1.00 85.81 199 ARG A N 1
ATOM 1580 C CA . ARG A 1 199 ? 12.281 15.081 -19.811 1.00 85.81 199 ARG A CA 1
ATOM 1581 C C . ARG A 1 199 ? 11.609 13.764 -19.434 1.00 85.81 199 ARG A C 1
ATOM 1583 O O . ARG A 1 199 ? 10.603 13.768 -18.736 1.00 85.81 199 ARG A O 1
ATOM 1590 N N . THR A 1 200 ? 12.172 12.643 -19.881 1.00 87.19 200 THR A N 1
ATOM 1591 C CA . THR A 1 200 ? 11.673 11.309 -19.535 1.00 87.19 200 THR A CA 1
ATOM 1592 C C . THR A 1 200 ? 11.834 11.046 -18.035 1.00 87.19 200 THR A C 1
ATOM 1594 O O . THR A 1 200 ? 10.921 10.494 -17.428 1.00 87.19 200 THR A O 1
ATOM 1597 N N . LEU A 1 201 ? 12.944 11.486 -17.428 1.00 85.00 201 LEU A N 1
ATOM 1598 C CA . LEU A 1 201 ? 13.197 11.350 -15.988 1.00 85.00 201 LEU A CA 1
ATOM 1599 C C . LEU A 1 201 ? 12.307 12.254 -15.124 1.00 85.00 201 LEU A C 1
ATOM 1601 O O . LEU A 1 201 ? 11.923 11.847 -14.034 1.00 85.00 201 LEU A O 1
ATOM 1605 N N . THR A 1 202 ? 11.965 13.463 -15.571 1.00 85.19 202 THR A N 1
ATOM 1606 C CA . THR A 1 202 ? 11.132 14.391 -14.780 1.00 85.19 202 THR A CA 1
ATOM 1607 C C . THR A 1 202 ? 9.629 14.162 -14.944 1.00 85.19 202 THR A C 1
ATOM 1609 O O . THR A 1 202 ? 8.840 14.629 -14.122 1.00 85.19 202 THR A O 1
ATOM 1612 N N . ALA A 1 203 ? 9.218 13.420 -15.972 1.00 87.56 203 ALA A N 1
ATOM 1613 C CA . ALA A 1 203 ? 7.836 13.023 -16.207 1.00 87.56 203 ALA A CA 1
ATOM 1614 C C . ALA A 1 203 ? 7.362 12.001 -15.157 1.00 87.56 203 ALA A C 1
ATOM 1616 O O . ALA A 1 203 ? 7.691 10.817 -15.215 1.00 87.56 203 ALA A O 1
ATOM 1617 N N . SER A 1 204 ? 6.567 12.459 -14.185 1.00 83.31 204 SER A N 1
ATOM 1618 C CA . SER A 1 204 ? 6.075 11.643 -13.060 1.00 83.31 204 SER A CA 1
ATOM 1619 C C . SER A 1 204 ? 5.314 10.378 -13.482 1.00 83.31 204 SER A C 1
ATOM 1621 O O . SER A 1 204 ? 5.299 9.380 -12.767 1.00 83.31 204 SER A O 1
ATOM 1623 N N . GLU A 1 205 ? 4.668 10.405 -14.645 1.00 86.44 205 GLU A N 1
ATOM 1624 C CA . GLU A 1 205 ? 3.925 9.297 -15.234 1.00 86.44 205 GLU A CA 1
ATOM 1625 C C . GLU A 1 205 ? 4.811 8.138 -15.682 1.00 86.44 205 GLU A C 1
ATOM 1627 O O . GLU A 1 205 ? 4.321 7.010 -15.765 1.00 86.44 205 GLU A O 1
ATOM 1632 N N . ASN A 1 206 ? 6.102 8.398 -15.895 1.00 88.94 206 ASN A N 1
ATOM 1633 C CA . ASN A 1 206 ? 7.086 7.374 -16.207 1.00 88.94 206 ASN A CA 1
ATOM 1634 C C . ASN A 1 206 ? 7.561 6.633 -14.963 1.00 88.94 206 ASN A C 1
ATOM 1636 O O . ASN A 1 206 ? 8.307 5.679 -15.112 1.00 88.94 206 ASN A O 1
ATOM 1640 N N . TRP A 1 207 ? 7.143 7.023 -13.757 1.00 87.88 207 TRP A N 1
ATOM 1641 C CA . TRP A 1 207 ? 7.584 6.398 -12.513 1.00 87.88 207 TRP A CA 1
ATOM 1642 C C . TRP A 1 207 ? 6.496 5.526 -11.882 1.00 87.88 207 TRP A C 1
ATOM 1644 O O . TRP A 1 207 ? 5.309 5.867 -11.845 1.00 87.88 207 TRP A O 1
ATOM 1654 N N . ARG A 1 208 ? 6.925 4.388 -11.339 1.00 88.12 208 ARG A N 1
ATOM 1655 C CA . ARG A 1 208 ? 6.136 3.463 -10.527 1.00 88.12 208 ARG A CA 1
ATOM 1656 C C . ARG A 1 208 ? 6.937 3.148 -9.264 1.00 88.12 208 ARG A C 1
ATOM 1658 O O . ARG A 1 208 ? 7.712 2.201 -9.217 1.00 88.12 208 ARG A O 1
ATOM 1665 N N . VAL A 1 209 ? 6.780 4.002 -8.259 1.00 82.75 209 VAL A N 1
ATOM 1666 C CA . VAL A 1 209 ? 7.573 3.952 -7.024 1.00 82.75 209 VAL A CA 1
ATOM 1667 C C . VAL A 1 209 ? 6.705 3.421 -5.890 1.00 82.75 209 VAL A C 1
ATOM 1669 O O . VAL A 1 209 ? 5.576 3.886 -5.712 1.00 82.75 209 VAL A O 1
ATOM 1672 N N . SER A 1 210 ? 7.233 2.468 -5.126 1.00 81.38 210 SER A N 1
ATOM 1673 C CA . SER A 1 210 ? 6.658 2.065 -3.839 1.00 81.38 210 SER A CA 1
ATOM 1674 C C . SER A 1 210 ? 6.725 3.250 -2.868 1.00 81.38 210 SER A C 1
ATOM 1676 O O . SER A 1 210 ? 7.560 4.146 -3.016 1.00 81.38 210 SER A O 1
ATOM 1678 N N . PHE A 1 211 ? 5.845 3.293 -1.873 1.00 77.88 211 PHE A N 1
ATOM 1679 C CA . PHE A 1 211 ? 5.980 4.265 -0.796 1.00 77.88 211 PHE A CA 1
ATOM 1680 C C . PHE A 1 211 ? 7.295 3.973 -0.068 1.00 77.88 211 PHE A C 1
ATOM 1682 O O . PHE A 1 211 ? 7.455 2.908 0.512 1.00 77.88 211 PHE A O 1
ATOM 1689 N N . LEU A 1 212 ? 8.244 4.899 -0.115 1.00 66.81 212 LEU A N 1
ATOM 1690 C CA . LEU A 1 212 ? 9.505 4.807 0.609 1.00 66.81 212 LEU A CA 1
ATOM 1691 C C . LEU A 1 212 ? 9.678 6.133 1.340 1.00 66.81 212 LEU A C 1
ATOM 1693 O O . LEU A 1 212 ? 9.925 7.162 0.718 1.00 66.81 212 LEU A O 1
ATOM 1697 N N . GLU A 1 213 ? 9.495 6.111 2.655 1.00 60.88 213 GLU A N 1
ATOM 1698 C CA . GLU A 1 213 ? 9.969 7.186 3.520 1.00 60.88 213 GLU A CA 1
ATOM 1699 C C . GLU A 1 213 ? 11.208 6.669 4.244 1.00 60.88 213 GLU A C 1
ATOM 1701 O O . GLU A 1 213 ? 11.161 5.632 4.913 1.00 60.88 213 GLU A O 1
ATOM 1706 N N . VAL A 1 214 ? 12.313 7.388 4.058 1.00 47.88 214 VAL A N 1
ATOM 1707 C CA . VAL A 1 214 ? 13.461 7.335 4.956 1.00 47.88 214 VAL A CA 1
ATOM 1708 C C . VAL A 1 214 ? 13.178 8.401 6.000 1.00 47.88 214 VAL A C 1
ATOM 1710 O O . VAL A 1 214 ? 13.145 9.589 5.684 1.00 47.88 214 VAL A O 1
ATOM 1713 N N . THR A 1 215 ? 12.856 7.961 7.206 1.00 45.97 215 THR A N 1
ATOM 1714 C CA . THR A 1 215 ? 12.767 8.836 8.374 1.00 45.97 215 THR A CA 1
ATOM 1715 C C . THR A 1 215 ? 14.081 8.642 9.112 1.00 45.97 215 THR A C 1
ATOM 1717 O O . THR A 1 215 ? 14.349 7.523 9.556 1.00 45.97 215 THR A O 1
ATOM 1720 N N . ASP A 1 216 ? 14.910 9.685 9.118 1.00 37.59 216 ASP A N 1
ATOM 1721 C CA . ASP A 1 216 ? 16.149 9.754 9.905 1.00 37.59 216 ASP A CA 1
ATOM 1722 C C . ASP A 1 216 ? 15.852 9.775 11.413 1.00 37.59 216 ASP A C 1
ATOM 1724 O O . ASP A 1 216 ? 14.825 10.382 11.809 1.00 37.59 216 ASP A O 1
#

Radius of gyration: 18.52 Å; chains: 1; bounding box: 52×46×45 Å

Foldseek 3Di:
DWKLAQQVLVVDPCVRDPPVVRVVVNVVSVVLQVVLVVLLPPDDQWDKDKDQDQPLQLQLVQQVVDPDQFDEDRRHSVVRNVVCPDVQWGKMKIFTDHPNHTNKIWIWIDGPLAEIEGFAMTNLQLDDPNVSVRVVVVCVVSSRHSMYYYDPSRYHPVSCVSSVIDDCPPPVNVVVDDDDDDDDDDPDDPPDDDPADPVSVVPPVRDRGTDDDDDD

Sequence (216 aa):
MYYRLQRPHEMLTTERVPAPLEQSLTVAARAYLSVRGRFSSESSNFDVTRYSSVPGDLLESLYESHVPQRFHAYREAQYYHWVFDAPNYDHTIYVAHRDDCPVAALITRTENGRAVKIMETLPMTADHEAFADLLAAAVADNKAAGVITVSNRILPPELLERFGFVSNQNPVLSRVGTPTYLAARPLWRDDESAPISPRTLTASENWRVSFLEVTD

Organism: NCBI:txid1227491